Protein 6F7N (pdb70)

B-factor: mean 35.54, std 22.75, range [0.21, 75.02]

Secondary structure (DSSP, 8-state):
-----------

Organism: Homo sapiens (NCBI:txid9606)

InterPro domains:
  IPR000719 Protein kinase domain [PS50011] (613-875)
  IPR001090 Ephrin, ligand binding domain [PF01404] (30-201)
  IPR001090 Ephrin, ligand binding domain [PS51550] (28-206)
  IPR001090 Ephrin, ligand binding domain [SM00615] (28-201)
  IPR001245 Serine-threonine/tyrosine-protein kinase, catalytic domain [PF07714] (614-871)
  IPR001245 Serine-threonine/tyrosine-protein kinase, catalytic domain [PR00109] (692-705)
  IPR001245 Serine-threonine/tyrosine-protein kinase, catalytic domain [PR00109] (729-747)
  IPR001245 Serine-threonine/tyrosine-protein kinase, catalytic domain [PR00109] (779-789)
  IPR001245 Serine-threonine/tyrosine-protein kinase, catalytic domain [PR00109] (798-820)
  IPR001245 Serine-threonine/tyrosine-protein kinase, catalytic domain [PR00109] (842-864)
  IPR001426 Tyrosine-protein kinase, receptor class V, conserved site [PS00790] (182-202)
  IPR001426 Tyrosine-protein kinase, receptor class V, conserved site [PS00791] (247-267)
  IPR001660 Sterile alpha motif domain [PF00536] (904-966)
  IPR001660 Sterile alpha motif domain [PS50105] (904-968)
  IPR001660 Sterile alpha motif domain [SM00454] (901-968)
  IPR003961 Fibronectin type III [PF00041] (331-420)
  IPR003961 Fibronectin type III [PF00041] (439-524)
  IPR003961 Fibronectin type III [PS50853] (328-432)
  IPR003961 Fibronectin type III [PS50853] (438-529)
  IPR003961 Fibronectin type III [SM00060] (329-419)

Structure (mmCIF, N/CA/C/O backbone):
data_6F7N
#
_entry.id   6F7N
#
loop_
_atom_site.group_PDB
_atom_site.id
_atom_site.type_symbol
_atom_site.label_atom_id
_atom_site.label_alt_id
_atom_site.label_comp_id
_atom_site.label_asym_id
_atom_site.label_entity_id
_atom_site.label_seq_id
_atom_site.pdbx_PDB_ins_code
_atom_site.Cartn_x
_atom_site.Cartn_y
_atom_site.Cartn_z
_atom_site.occupancy
_atom_site.B_iso_or_equiv
_atom_site.auth_seq_id
_atom_site.auth_comp_id
_atom_site.auth_asym_id
_atom_site.auth_atom_id
_atom_site.pdbx_PDB_model_num
ATOM 7 N N . LEU A 1 2 ? 0.111 2.055 -2.400 1.00 35.20 2 LEU A N 1
ATOM 8 C CA . LEU A 1 2 ? 0.410 3.287 -1.678 1.00 71.12 2 LEU A CA 1
ATOM 9 C C . LEU A 1 2 ? -0.349 3.342 -0.357 1.00 40.52 2 LEU A C 1
ATOM 10 O O . LEU A 1 2 ? -1.342 2.644 -0.152 1.00 24.33 2 LEU A O 1
ATOM 26 N N . PRO A 1 3 ? 0.127 4.195 0.562 1.00 10.13 3 PRO A N 1
ATOM 27 C CA . PRO A 1 3 ? -0.493 4.365 1.880 1.00 65.30 3 PRO A CA 1
ATOM 28 C C . PRO A 1 3 ? -1.850 5.056 1.798 1.00 13.10 3 PRO A C 1
ATOM 29 O O . PRO A 1 3 ? -1.929 6.278 1.689 1.00 40.42 3 PRO A O 1
ATOM 40 N N . GLY A 1 4 ? -2.917 4.265 1.851 1.00 2.04 4 GLY A N 1
ATOM 41 C CA . GLY A 1 4 ? -4.255 4.819 1.783 1.00 53.34 4 GLY A CA 1
ATOM 42 C C . GLY A 1 4 ? -5.302 3.770 1.460 1.00 14.35 4 GLY A C 1
ATOM 43 O O . GLY A 1 4 ? -6.136 3.966 0.576 1.00 20.12 4 GLY A O 1
ATOM 47 N N . HIS A 1 5 ? -5.257 2.652 2.178 1.00 14.21 5 HIS A N 1
ATOM 48 C CA . HIS A 1 5 ? -6.208 1.567 1.963 1.00 63.44 5 HIS A CA 1
ATOM 49 C C . HIS A 1 5 ? -7.384 1.676 2.928 1.00 34.54 5 HIS A C 1
ATOM 50 O O . HIS A 1 5 ? -8.385 0.987 2.735 1.00 1.33 5 HIS A O 1
ATOM 84 N N . LYS A 1 7 ? -9.153 4.232 3.344 1.00 2.41 7 LYS A N 1
ATOM 85 C CA . LYS A 1 7 ? -10.078 4.920 2.452 1.00 43.33 7 LYS A CA 1
ATOM 86 C C . LYS A 1 7 ? -10.509 4.009 1.308 1.00 34.44 7 LYS A C 1
ATOM 87 O O . LYS A 1 7 ? -11.603 4.159 0.761 1.00 63.42 7 LYS A O 1
ATOM 106 N N . ARG A 1 8 ? -9.647 3.062 0.954 1.00 31.54 8 ARG A N 1
ATOM 107 C CA . ARG A 1 8 ? -9.941 2.126 -0.125 1.00 0.30 8 ARG A CA 1
ATOM 108 C C . ARG A 1 8 ? -11.011 1.125 0.300 1.00 22.11 8 ARG A C 1
ATOM 109 O O . ARG A 1 8 ? -11.848 0.716 -0.505 1.00 54.54 8 ARG A O 1
ATOM 130 N N . ILE A 1 9 ? -10.977 0.733 1.570 1.00 54.20 9 ILE A N 1
ATOM 131 C CA . ILE A 1 9 ? -11.946 -0.218 2.102 1.00 64.33 9 ILE A CA 1
ATOM 132 C C . ILE A 1 9 ? -13.177 0.497 2.645 1.00 22.02 9 ILE A C 1
ATOM 133 O O . ILE A 1 9 ? -14.283 -0.028 2.518 1.00 43.20 9 ILE A O 1
ATOM 169 N N . TYR A 1 11 ? -14.366 3.069 1.549 1.00 35.02 11 TYR A N 1
ATOM 170 C CA . TYR A 1 11 ? -15.005 3.359 0.271 1.00 12.13 11 TYR A CA 1
ATOM 171 C C . TYR A 1 11 ? -15.949 2.230 -0.134 1.00 44.35 11 TYR A C 1
ATOM 172 O O . TYR A 1 11 ? -16.998 2.468 -0.734 1.00 73.25 11 TYR A O 1
ATOM 190 N N . SER A 1 12 ? -15.568 1.001 0.197 1.00 73.04 12 SER A N 1
ATOM 191 C CA . SER A 1 12 ? -16.377 -0.165 -0.135 1.00 11.43 12 SER A CA 1
ATOM 192 C C . SER A 1 12 ? -17.768 -0.056 0.483 1.00 3.11 12 SER A C 1
ATOM 193 O O . SER A 1 12 ? -18.775 -0.327 -0.174 1.00 41.44 12 SER A O 1
ATOM 201 N N . LEU A 1 13 ? -17.816 0.344 1.748 1.00 12.24 13 LEU A N 1
ATOM 202 C CA . LEU A 1 13 ? -19.084 0.491 2.455 1.00 11.15 13 LEU A CA 1
ATOM 203 C C . LEU A 1 13 ? -19.675 1.879 2.233 1.00 50.21 13 LEU A C 1
ATOM 204 O O . LEU A 1 13 ? -20.664 2.037 1.516 1.00 43.23 13 LEU A O 1
ATOM 220 N N . LEU A 1 14 ? -19.062 2.883 2.850 1.00 32.42 14 LEU A N 1
ATOM 221 C CA . LEU A 1 14 ? -19.526 4.260 2.718 1.00 64.22 14 LEU A CA 1
ATOM 222 C C . LEU A 1 14 ? -20.988 4.384 3.132 1.00 75.02 14 LEU A C 1
ATOM 223 O O . LEU A 1 14 ? -21.857 4.445 2.263 1.00 54.32 14 LEU A O 1
ATOM 248 N N . LEU A 1 2 ? -2.240 11.588 4.117 1.00 72.23 2 LEU A N 2
ATOM 249 C CA . LEU A 1 2 ? -1.876 10.877 2.896 1.00 54.40 2 LEU A CA 2
ATOM 250 C C . LEU A 1 2 ? -2.876 9.766 2.594 1.00 1.35 2 LEU A C 2
ATOM 251 O O . LEU A 1 2 ? -3.618 9.312 3.466 1.00 64.41 2 LEU A O 2
ATOM 267 N N . PRO A 1 3 ? -2.895 9.314 1.331 1.00 35.21 3 PRO A N 2
ATOM 268 C CA . PRO A 1 3 ? -3.798 8.247 0.888 1.00 61.52 3 PRO A CA 2
ATOM 269 C C . PRO A 1 3 ? -3.422 6.890 1.472 1.00 61.32 3 PRO A C 2
ATOM 270 O O . PRO A 1 3 ? -2.393 6.749 2.131 1.00 32.42 3 PRO A O 2
ATOM 281 N N . GLY A 1 4 ? -4.265 5.891 1.225 1.00 13.41 4 GLY A N 2
ATOM 282 C CA . GLY A 1 4 ? -4.005 4.557 1.734 1.00 23.21 4 GLY A CA 2
ATOM 283 C C . GLY A 1 4 ? -5.093 3.570 1.359 1.00 44.52 4 GLY A C 2
ATOM 284 O O . GLY A 1 4 ? -5.778 3.744 0.351 1.00 42.52 4 GLY A O 2
ATOM 288 N N . HIS A 1 5 ? -5.251 2.531 2.172 1.00 23.23 5 HIS A N 2
ATOM 289 C CA . HIS A 1 5 ? -6.263 1.510 1.920 1.00 23.20 5 HIS A CA 2
ATOM 290 C C . HIS A 1 5 ? -7.425 1.643 2.901 1.00 65.42 5 HIS A C 2
ATOM 291 O O . HIS A 1 5 ? -8.459 1.010 2.697 1.00 74.12 5 HIS A O 2
ATOM 325 N N . LYS A 1 7 ? -9.081 4.230 3.393 1.00 24.42 7 LYS A N 2
ATOM 326 C CA . LYS A 1 7 ? -9.990 4.968 2.524 1.00 20.01 7 LYS A CA 2
ATOM 327 C C . LYS A 1 7 ? -10.474 4.092 1.373 1.00 21.11 7 LYS A C 2
ATOM 328 O O . LYS A 1 7 ? -11.580 4.276 0.864 1.00 15.12 7 LYS A O 2
ATOM 347 N N . ARG A 1 8 ? -9.641 3.141 0.969 1.00 25.41 8 ARG A N 2
ATOM 348 C CA . ARG A 1 8 ? -9.985 2.236 -0.123 1.00 42.42 8 ARG A CA 2
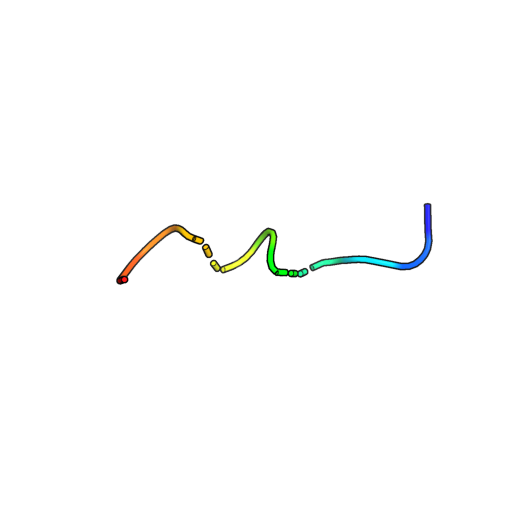ATOM 349 C C . ARG A 1 8 ? -11.090 1.272 0.299 1.00 24.13 8 ARG A C 2
ATOM 350 O O . ARG A 1 8 ? -11.956 0.918 -0.501 1.00 33.23 8 ARG A O 2
ATOM 371 N N . ILE A 1 9 ? -11.052 0.851 1.559 1.00 11.33 9 ILE A N 2
ATOM 372 C CA . ILE A 1 9 ? -12.050 -0.070 2.086 1.00 24.34 9 ILE A CA 2
ATOM 373 C C . ILE A 1 9 ? -13.252 0.681 2.647 1.00 4.43 9 ILE A C 2
ATOM 374 O O . ILE A 1 9 ? -14.379 0.211 2.497 1.00 41.54 9 ILE A O 2
ATOM 410 N N . TYR A 1 11 ? -14.363 3.300 1.623 1.00 71.44 11 TYR A N 2
ATOM 411 C CA . TYR A 1 11 ? -15.006 3.626 0.354 1.00 31.11 11 TYR A CA 2
ATOM 412 C C . TYR A 1 11 ? -15.973 2.523 -0.066 1.00 64.41 11 TYR A C 2
ATOM 413 O O . TYR A 1 11 ? -17.013 2.789 -0.667 1.00 61.33 11 TYR A O 2
ATOM 431 N N . SER A 1 12 ? -15.621 1.282 0.257 1.00 44.12 12 SER A N 2
ATOM 432 C CA . SER A 1 12 ? -16.454 0.137 -0.089 1.00 11.24 12 SER A CA 2
ATOM 433 C C . SER A 1 12 ? -17.792 0.199 0.640 1.00 34.11 12 SER A C 2
ATOM 434 O O . SER A 1 12 ? -18.849 0.306 0.015 1.00 1.41 12 SER A O 2
ATOM 442 N N . LEU A 1 13 ? -17.740 0.132 1.966 1.00 32.52 13 LEU A N 2
ATOM 443 C CA . LEU A 1 13 ? -18.949 0.180 2.782 1.00 72.21 13 LEU A CA 2
ATOM 444 C C . LEU A 1 13 ? -19.774 1.422 2.460 1.00 70.20 13 LEU A C 2
ATOM 445 O O . LEU A 1 13 ? -20.964 1.328 2.156 1.00 21.15 13 LEU A O 2
ATOM 461 N N . LEU A 1 14 ? -19.133 2.584 2.527 1.00 73.22 14 LEU A N 2
ATOM 462 C CA . LEU A 1 14 ? -19.808 3.846 2.240 1.00 33.33 14 LEU A CA 2
ATOM 463 C C . LEU A 1 14 ? -20.116 3.973 0.752 1.00 70.43 14 LEU A C 2
ATOM 464 O O . LEU A 1 14 ? -19.237 4.365 -0.014 1.00 71.11 14 LEU A O 2
ATOM 489 N N . LEU A 1 2 ? -0.416 4.493 -3.677 1.00 50.14 2 LEU A N 3
ATOM 490 C CA . LEU A 1 2 ? 0.074 5.071 -2.432 1.00 13.32 2 LEU A CA 3
ATOM 491 C C . LEU A 1 2 ? -0.441 4.289 -1.228 1.00 34.43 2 LEU A C 3
ATOM 492 O O . LEU A 1 2 ? -1.423 3.550 -1.311 1.00 14.55 2 LEU A O 3
ATOM 508 N N . PRO A 1 3 ? 0.233 4.453 -0.081 1.00 42.40 3 PRO A N 3
ATOM 509 C CA . PRO A 1 3 ? -0.139 3.772 1.162 1.00 73.02 3 PRO A CA 3
ATOM 510 C C . PRO A 1 3 ? -1.448 4.299 1.742 1.00 50.14 3 PRO A C 3
ATOM 511 O O . PRO A 1 3 ? -1.510 5.426 2.236 1.00 25.33 3 PRO A O 3
ATOM 522 N N . GLY A 1 4 ? -2.491 3.479 1.680 1.00 33.51 4 GLY A N 3
ATOM 523 C CA . GLY A 1 4 ? -3.784 3.880 2.203 1.00 44.23 4 GLY A CA 3
ATOM 524 C C . GLY A 1 4 ? -4.885 2.901 1.845 1.00 2.41 4 GLY A C 3
ATOM 525 O O . GLY A 1 4 ? -5.359 2.878 0.710 1.00 71.44 4 GLY A O 3
ATOM 529 N N . HIS A 1 5 ? -5.291 2.089 2.816 1.00 51.10 5 HIS A N 3
ATOM 530 C CA . HIS A 1 5 ? -6.342 1.102 2.597 1.00 24.34 5 HIS A CA 3
ATOM 531 C C . HIS A 1 5 ? -7.552 1.393 3.479 1.00 72.02 5 HIS A C 3
ATOM 532 O O . HIS A 1 5 ? -8.607 0.797 3.267 1.00 20.44 5 HIS A O 3
ATOM 566 N N . LYS A 1 7 ? -9.083 4.097 3.607 1.00 12.45 7 LYS A N 3
ATOM 567 C CA . LYS A 1 7 ? -9.892 4.792 2.612 1.00 44.21 7 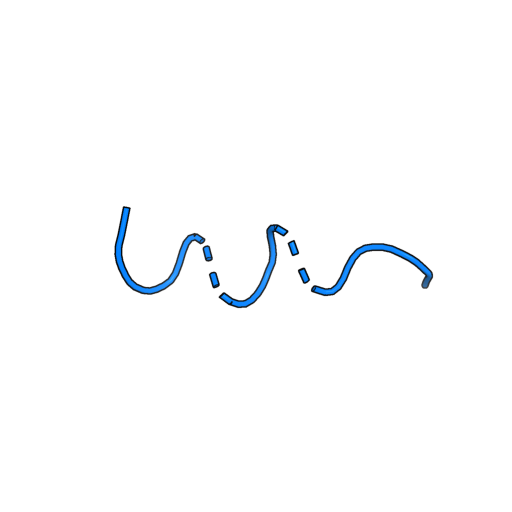LYS A CA 3
ATOM 568 C C . LYS A 1 7 ? -10.354 3.831 1.521 1.00 65.04 7 LYS A C 3
ATOM 569 O O . LYS A 1 7 ? -11.413 4.019 0.923 1.00 14.42 7 LYS A O 3
ATOM 588 N N . ARG A 1 8 ? -9.554 2.801 1.268 1.00 62.13 8 ARG A N 3
ATOM 589 C CA . ARG A 1 8 ? -9.881 1.811 0.248 1.00 14.43 8 ARG A CA 3
ATOM 590 C C . ARG A 1 8 ? -11.065 0.953 0.684 1.00 44.33 8 ARG A C 3
ATOM 591 O O . ARG A 1 8 ? -11.898 0.566 -0.134 1.00 55.54 8 ARG A O 3
ATOM 612 N N . ILE A 1 9 ? -11.130 0.659 1.979 1.00 55.05 9 ILE A N 3
ATOM 613 C CA . ILE A 1 9 ? -12.211 -0.153 2.524 1.00 64.14 9 ILE A CA 3
ATOM 614 C C . ILE A 1 9 ? -13.400 0.714 2.926 1.00 5.30 9 ILE A C 3
ATOM 615 O O . ILE A 1 9 ? -14.540 0.292 2.746 1.00 32.40 9 ILE A O 3
ATOM 651 N N . TYR A 1 11 ? -14.290 3.270 1.581 1.00 64.32 11 TYR A N 3
ATOM 652 C CA . TYR A 1 11 ? -14.834 3.500 0.248 1.00 65.11 11 TYR A CA 3
ATOM 653 C C . TYR A 1 11 ? -15.833 2.412 -0.129 1.00 33.14 11 TYR A C 3
ATOM 654 O O . TYR A 1 11 ? -16.816 2.671 -0.823 1.00 75.14 11 TYR A O 3
ATOM 672 N N . SER A 1 12 ? -15.576 1.194 0.336 1.00 1.31 12 SER A N 3
ATOM 673 C CA . SER A 1 12 ? -16.452 0.065 0.047 1.00 65.34 12 SER A CA 3
ATOM 674 C C . SER A 1 12 ? -17.830 0.273 0.665 1.00 40.25 12 SER A C 3
ATOM 675 O O . SER A 1 12 ? -18.836 0.345 -0.041 1.00 11.25 12 SER A O 3
ATOM 683 N N . LEU A 1 13 ? -17.868 0.371 1.991 1.00 63.52 13 LEU A N 3
ATOM 684 C CA . LEU A 1 13 ? -19.122 0.570 2.707 1.00 13.41 13 LEU A CA 3
ATOM 685 C C . LEU A 1 13 ? -19.854 1.805 2.189 1.00 3.40 13 LEU A C 3
ATOM 686 O O . LEU A 1 13 ? -21.084 1.834 2.139 1.00 62.23 13 LEU A O 3
ATOM 702 N N . LEU A 1 14 ? -19.090 2.820 1.804 1.00 13.32 14 LEU A N 3
ATOM 703 C CA . LEU A 1 14 ? -19.665 4.058 1.288 1.00 30.11 14 LEU A CA 3
ATOM 704 C C . LEU A 1 14 ? -20.160 3.873 -0.143 1.00 31.03 14 LEU A C 3
ATOM 705 O O . LEU A 1 14 ? -19.401 3.397 -0.986 1.00 22.31 14 LEU A O 3
ATOM 730 N N . LEU A 1 2 ? -3.191 12.546 1.756 1.00 23.22 2 LEU A N 4
ATOM 731 C CA . LEU A 1 2 ? -3.146 11.493 2.764 1.00 24.14 2 LEU A CA 4
ATOM 732 C C . LEU A 1 2 ? -3.889 10.250 2.286 1.00 13.02 2 LEU A C 4
ATOM 733 O O . LEU A 1 2 ? -4.961 9.907 2.785 1.00 32.02 2 LEU A O 4
ATOM 749 N N . PRO A 1 3 ? -3.307 9.556 1.298 1.00 65.24 3 PRO A N 4
ATOM 750 C CA . PRO A 1 3 ? -3.894 8.338 0.732 1.00 1.41 3 PRO A CA 4
ATOM 751 C C . PRO A 1 3 ? -3.855 7.168 1.710 1.00 12.22 3 PRO A C 4
ATOM 752 O O . PRO A 1 3 ? -3.493 7.330 2.874 1.00 72.12 3 PRO A O 4
ATOM 763 N N . GLY A 1 4 ? -4.230 5.987 1.227 1.00 11.13 4 GLY A N 4
ATOM 764 C CA . GLY A 1 4 ? -4.231 4.807 2.072 1.00 23.55 4 GLY A CA 4
ATOM 765 C C . GLY A 1 4 ? -5.3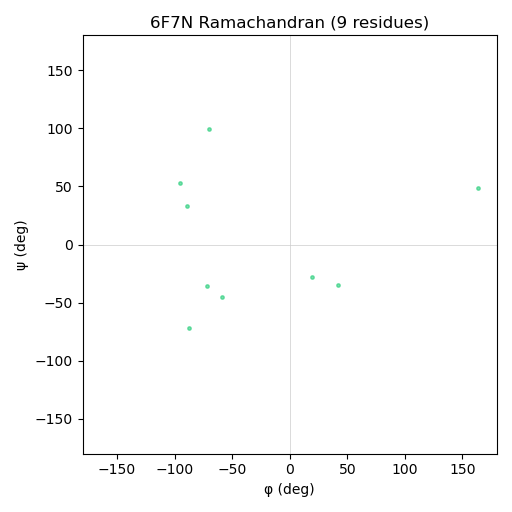28 3.829 1.702 1.00 11.12 4 GLY A C 4
ATOM 766 O O . GLY A 1 4 ? -6.256 4.173 0.969 1.00 61.00 4 GLY A O 4
ATOM 770 N N . HIS A 1 5 ? -5.224 2.605 2.209 1.00 63.01 5 HIS A N 4
ATOM 771 C CA . HIS A 1 5 ? -6.216 1.573 1.927 1.00 21.23 5 HIS A CA 4
ATOM 772 C C . HIS A 1 5 ? -7.406 1.690 2.874 1.00 44.51 5 HIS A C 4
ATOM 773 O O . HIS A 1 5 ? -8.418 1.029 2.651 1.00 14.21 5 HIS A O 4
ATOM 807 N N . LYS A 1 7 ? -9.131 4.189 3.235 1.00 24.05 7 LYS A N 4
ATOM 808 C CA . LYS A 1 7 ? -10.033 4.878 2.321 1.00 41.11 7 LYS A CA 4
ATOM 809 C C . LYS A 1 7 ? -10.502 3.942 1.212 1.00 54.02 7 LYS A C 4
ATOM 810 O O . LYS A 1 7 ? -11.618 4.072 0.708 1.00 12.33 7 LYS A O 4
ATOM 829 N N . ARG A 1 8 ? -9.644 2.999 0.837 1.00 73.23 8 ARG A N 4
ATOM 830 C CA . ARG A 1 8 ? -9.971 2.042 -0.214 1.00 13.00 8 ARG A CA 4
ATOM 831 C C . ARG A 1 8 ? -11.067 1.085 0.247 1.00 13.31 8 ARG A C 4
ATOM 832 O O . ARG A 1 8 ? -11.927 0.686 -0.540 1.00 43.42 8 ARG A O 4
ATOM 853 N N . ILE A 1 9 ? -11.030 0.722 1.524 1.00 33.24 9 ILE A N 4
ATOM 854 C CA . ILE A 1 9 ? -12.020 -0.188 2.088 1.00 13.31 9 ILE A CA 4
ATOM 855 C C . ILE A 1 9 ? -13.233 0.574 2.608 1.00 52.51 9 ILE A C 4
ATOM 856 O O . ILE A 1 9 ? -14.352 0.076 2.494 1.00 62.24 9 ILE A O 4
ATOM 892 N N . TYR A 1 11 ? -14.373 3.148 1.440 1.00 70.44 11 TYR A N 4
ATOM 893 C CA . TYR A 1 11 ? -15.014 3.407 0.156 1.00 42.23 11 TYR A CA 4
ATOM 894 C C . TYR A 1 11 ? -15.953 2.268 -0.225 1.00 30.54 11 TYR A C 4
ATOM 895 O O . TYR A 1 11 ? -16.988 2.484 -0.857 1.00 44.25 11 TYR A O 4
ATOM 913 N N . SER A 1 12 ? -15.586 1.051 0.164 1.00 42.25 12 SER A N 4
ATOM 914 C CA . SER A 1 12 ? -16.393 -0.126 -0.138 1.00 43.53 12 SER A CA 4
ATOM 915 C C . SER A 1 12 ? -17.747 -0.050 0.563 1.00 24.25 12 SER A C 4
ATOM 916 O O . SER A 1 12 ? -18.786 -0.325 -0.039 1.00 42.34 12 SER A O 4
ATOM 924 N N . LEU A 1 13 ? -17.724 0.322 1.838 1.00 70.31 13 LEU A N 4
ATOM 925 C CA . LEU A 1 13 ? -18.949 0.433 2.622 1.00 2.42 13 LEU A CA 4
ATOM 926 C C . LEU A 1 13 ? -19.623 1.781 2.392 1.00 61.22 13 LEU A C 4
ATOM 927 O O . LEU A 1 13 ? -20.647 1.868 1.713 1.00 34.31 13 LEU A O 4
ATOM 943 N N . LEU A 1 14 ? -19.042 2.832 2.959 1.00 22.11 14 LEU A N 4
ATOM 944 C CA . LEU A 1 14 ? -19.585 4.180 2.813 1.00 34.24 14 LEU A CA 4
ATOM 945 C C . LEU A 1 14 ? -21.056 4.220 3.214 1.00 33.52 14 LEU A C 4
ATOM 946 O O . LEU A 1 14 ? -21.920 4.086 2.349 1.00 42.32 14 LEU A O 4
ATOM 971 N N . LEU A 1 2 ? -2.425 2.420 -3.356 1.00 55.43 2 LEU A N 5
ATOM 972 C CA . LEU A 1 2 ? -2.123 3.627 -2.594 1.00 1.54 2 LEU A CA 5
ATOM 973 C C . LEU A 1 2 ? -1.780 3.285 -1.147 1.00 61.15 2 LEU A C 5
ATOM 974 O O . LEU A 1 2 ? -2.126 2.219 -0.636 1.00 53.30 2 LEU A O 5
ATOM 990 N N . PRO A 1 3 ? -1.081 4.210 -0.471 1.00 14.22 3 PRO A N 5
ATOM 991 C CA . PRO A 1 3 ? -0.678 4.031 0.926 1.00 0.15 3 PRO A CA 5
ATOM 992 C C . PRO A 1 3 ? -1.864 4.081 1.884 1.00 3.41 3 PRO A C 5
ATOM 993 O O . PRO A 1 3 ? -1.786 3.594 3.011 1.00 53.44 3 PRO A O 5
ATOM 1004 N N . GLY A 1 4 ? -2.963 4.674 1.427 1.00 51.14 4 GLY A N 5
ATOM 1005 C CA . GLY A 1 4 ? -4.150 4.777 2.256 1.00 41.45 4 GLY A CA 5
ATOM 1006 C C . GLY A 1 4 ? -5.230 3.796 1.846 1.00 74.03 4 GLY A C 5
ATOM 1007 O O . GLY A 1 4 ? -6.044 4.088 0.969 1.00 4.00 4 GLY A O 5
ATOM 1011 N N . HIS A 1 5 ? -5.239 2.629 2.482 1.00 24.10 5 HIS A N 5
ATOM 1012 C CA . HIS A 1 5 ? -6.227 1.600 2.177 1.00 42.34 5 HIS A CA 5
ATOM 1013 C C . HIS A 1 5 ? -7.420 1.698 3.122 1.00 14.22 5 HIS A C 5
ATOM 1014 O O . HIS A 1 5 ? -8.439 1.054 2.874 1.00 44.34 5 HIS A O 5
ATOM 1048 N N . LYS A 1 7 ? -9.129 4.251 3.612 1.00 34.13 7 LYS A N 5
ATOM 1049 C CA . LYS A 1 7 ? -10.021 4.995 2.730 1.00 63.32 7 LYS A CA 5
ATOM 1050 C C . LYS A 1 7 ? -10.456 4.136 1.546 1.00 24.13 7 LYS A C 5
ATOM 1051 O O . LYS A 1 7 ? -11.546 4.315 1.005 1.00 13.43 7 LYS A O 5
ATOM 1070 N N . ARG A 1 8 ? -9.596 3.202 1.150 1.00 31.01 8 ARG A N 5
ATOM 1071 C CA . ARG A 1 8 ? -9.892 2.315 0.032 1.00 53.44 8 ARG A CA 5
ATOM 1072 C C . ARG A 1 8 ? -10.997 1.328 0.398 1.00 44.43 8 ARG A C 5
ATOM 1073 O O . ARG A 1 8 ? -11.831 0.980 -0.437 1.00 33.44 8 ARG A O 5
ATOM 1094 N N . ILE A 1 9 ? -10.993 0.883 1.650 1.00 62.01 9 ILE A N 5
ATOM 1095 C CA . ILE A 1 9 ? -11.994 -0.063 2.126 1.00 54.22 9 ILE A CA 5
ATOM 1096 C C . ILE A 1 9 ? -13.224 0.662 2.663 1.00 71.24 9 ILE A C 5
ATOM 1097 O O . ILE A 1 9 ? -14.339 0.180 2.467 1.00 40.32 9 ILE A O 5
ATOM 1133 N N . TYR A 1 11 ? -14.338 3.285 1.653 1.00 74.04 11 TYR A N 5
ATOM 1134 C CA . TYR A 1 11 ? -14.946 3.628 0.373 1.00 64.42 11 TYR A CA 5
ATOM 1135 C C . TYR A 1 11 ? -15.881 2.519 -0.100 1.00 54.43 11 TYR A C 5
ATOM 1136 O O . TYR A 1 11 ? -16.905 2.783 -0.730 1.00 72.04 11 TYR A O 5
ATOM 1154 N N . SER A 1 12 ? -15.522 1.278 0.210 1.00 12.14 12 SER A N 5
ATOM 1155 C CA . SER A 1 12 ? -16.328 0.128 -0.185 1.00 53.24 12 SER A CA 5
ATOM 1156 C C . SER A 1 12 ? -17.681 0.144 0.520 1.00 10.15 12 SER A C 5
ATOM 1157 O O . SER A 1 12 ? -18.731 0.124 -0.123 1.00 1.12 12 SER A O 5
ATOM 1165 N N . LEU A 1 13 ? -17.647 0.181 1.849 1.00 34.40 13 LEU A N 5
ATOM 1166 C CA . LEU A 1 13 ? -18.871 0.200 2.643 1.00 51.31 13 LEU A CA 5
ATOM 1167 C C . LEU A 1 13 ? -19.717 1.426 2.313 1.00 3.22 13 LEU A C 5
ATOM 1168 O O . LEU A 1 13 ? -20.921 1.317 2.080 1.00 74.25 13 LEU A O 5
ATOM 1184 N N . LEU A 1 14 ? -19.079 2.589 2.291 1.00 44.44 14 LEU A N 5
ATOM 1185 C CA . LEU A 1 14 ? -19.771 3.837 1.986 1.00 74.13 14 LEU A CA 5
ATOM 1186 C C . LEU A 1 14 ? -20.328 3.817 0.566 1.00 42.03 14 LEU A C 5
ATOM 1187 O O . LEU A 1 14 ? -19.733 3.185 -0.306 1.00 21.42 14 LEU A O 5
ATOM 1212 N N . LEU A 1 2 ? -4.223 12.181 1.581 1.00 40.01 2 LEU A N 6
ATOM 1213 C CA . LEU A 1 2 ? -3.420 11.036 1.997 1.00 70.31 2 LEU A CA 6
ATOM 1214 C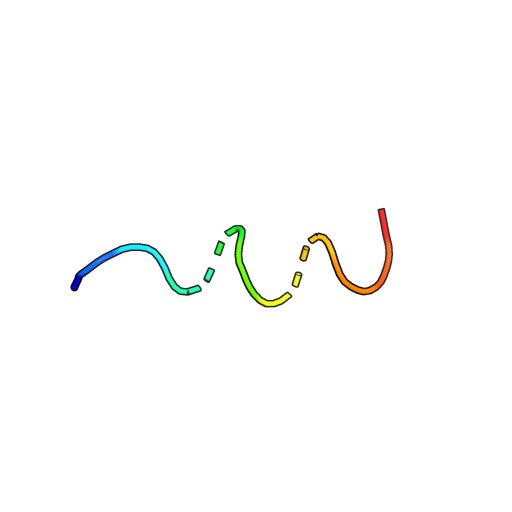 C . LEU A 1 2 ? -4.181 9.731 1.787 1.00 2.02 2 LEU A C 6
ATOM 1215 O O . LEU A 1 2 ? -4.589 9.063 2.736 1.00 22.10 2 LEU A O 6
ATOM 1231 N N . PRO A 1 3 ? -4.376 9.358 0.513 1.00 63.11 3 PRO A N 6
ATOM 1232 C CA . PRO A 1 3 ? -5.087 8.129 0.149 1.00 33.33 3 PRO A CA 6
ATOM 1233 C C . PRO A 1 3 ? -4.292 6.875 0.498 1.00 54.23 3 PRO A C 6
ATOM 1234 O O . PRO A 1 3 ? -3.071 6.843 0.357 1.00 23.25 3 PRO A O 6
ATOM 1245 N N . GLY A 1 4 ? -4.995 5.842 0.954 1.00 71.23 4 GLY A N 6
ATOM 1246 C CA . GLY A 1 4 ? -4.339 4.599 1.315 1.00 64.50 4 GLY A CA 6
ATOM 1247 C C . GLY A 1 4 ? -5.234 3.392 1.119 1.00 11.42 4 GLY A C 6
ATOM 1248 O O . GLY A 1 4 ? -5.762 3.171 0.029 1.00 61.14 4 GLY A O 6
ATOM 1252 N N . HIS A 1 5 ? -5.405 2.606 2.179 1.00 70.05 5 HIS A N 6
ATOM 1253 C CA . HIS A 1 5 ? -6.243 1.414 2.117 1.00 52.02 5 HIS A CA 6
ATOM 1254 C C . HIS A 1 5 ? -7.434 1.538 3.062 1.00 21.34 5 HIS A C 6
ATOM 1255 O O . HIS A 1 5 ? -8.464 0.912 2.817 1.00 31.15 5 HIS A O 6
ATOM 1289 N N . LYS A 1 7 ? -9.075 4.146 3.554 1.00 55.52 7 LYS A N 6
ATOM 1290 C CA . LYS A 1 7 ? -9.943 4.920 2.674 1.00 60.25 7 LYS A CA 6
ATOM 1291 C C . LYS A 1 7 ? -10.409 4.078 1.490 1.00 0.13 7 LYS A C 6
ATOM 1292 O O . LYS A 1 7 ? -11.490 4.300 0.945 1.00 51.22 7 LYS A O 6
ATOM 1311 N N . ARG A 1 8 ? -9.588 3.109 1.100 1.00 31.40 8 ARG A N 6
ATOM 1312 C CA . ARG A 1 8 ? -9.917 2.233 -0.018 1.00 24.30 8 ARG A CA 6
ATOM 1313 C C . ARG A 1 8 ? -11.056 1.286 0.349 1.00 70.32 8 ARG A C 6
ATOM 1314 O O . ARG A 1 8 ? -11.904 0.969 -0.485 1.00 31.24 8 ARG A O 6
ATOM 1335 N N . ILE A 1 9 ? -11.068 0.841 1.600 1.00 11.42 9 ILE A N 6
A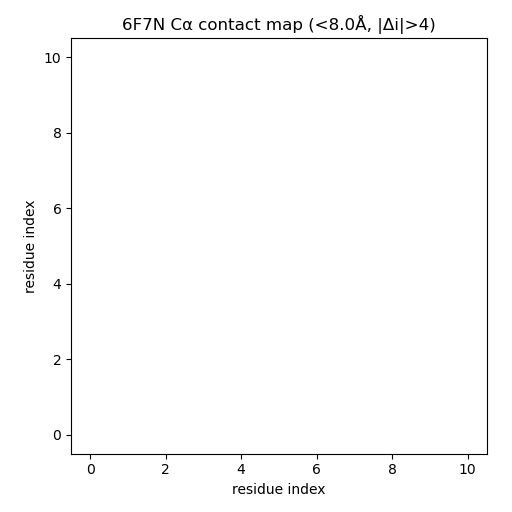TOM 1336 C CA . ILE A 1 9 ? -12.103 -0.068 2.077 1.00 70.52 9 ILE A CA 6
ATOM 1337 C C . ILE A 1 9 ? -13.304 0.702 2.617 1.00 60.41 9 ILE A C 6
ATOM 1338 O O . ILE A 1 9 ? -14.436 0.262 2.424 1.00 33.43 9 ILE A O 6
ATOM 1374 N N . TYR A 1 11 ? -14.323 3.362 1.611 1.00 53.50 11 TYR A N 6
ATOM 1375 C CA . TYR A 1 11 ? -14.920 3.727 0.331 1.00 3.54 11 TYR A CA 6
ATOM 1376 C C . TYR A 1 11 ? -15.901 2.656 -0.138 1.00 40.20 11 TYR A C 6
ATOM 1377 O O . TYR A 1 11 ? -16.916 2.960 -0.762 1.00 55.15 11 TYR A O 6
ATOM 1395 N N . SER A 1 12 ? -15.589 1.401 0.171 1.00 53.23 12 SER A N 6
ATOM 1396 C CA . SER A 1 12 ? -16.441 0.284 -0.222 1.00 5.52 12 SER A CA 6
ATOM 1397 C C . SER A 1 12 ? -17.696 0.229 0.643 1.00 13.44 12 SER A C 6
ATOM 1398 O O . SER A 1 12 ? -18.813 0.143 0.133 1.00 25.13 12 SER A O 6
ATOM 1406 N N . LEU A 1 13 ? -17.504 0.279 1.957 1.00 44.40 13 LEU A N 6
ATOM 1407 C CA . LEU A 1 13 ? -18.619 0.234 2.897 1.00 74.21 13 LEU A CA 6
ATOM 1408 C C . LEU A 1 13 ? -19.603 1.370 2.627 1.00 34.43 13 LEU A C 6
ATOM 1409 O O . LEU A 1 13 ? -20.818 1.163 2.618 1.00 24.23 13 LEU A O 6
ATOM 1425 N N . LEU A 1 14 ? -19.071 2.566 2.405 1.00 53.42 14 LEU A N 6
ATOM 1426 C CA . LEU A 1 14 ? -19.901 3.733 2.133 1.00 14.31 14 LEU A CA 6
ATOM 1427 C C . LEU A 1 14 ? -20.673 3.561 0.829 1.00 2.33 14 LEU A C 6
ATOM 1428 O O . LEU A 1 14 ? -20.060 3.558 -0.238 1.00 0.42 14 LEU A O 6
ATOM 1453 N N . LEU A 1 2 ? 0.849 2.282 -2.020 1.00 20.14 2 LEU A N 7
ATOM 1454 C CA . LEU A 1 2 ? 0.851 3.537 -1.275 1.00 71.12 2 LEU A CA 7
ATOM 1455 C C . LEU A 1 2 ? -0.109 3.469 -0.092 1.00 43.53 2 LEU A C 7
ATOM 1456 O O . LEU A 1 2 ? -1.011 2.634 -0.039 1.00 12.01 2 LEU A O 7
ATOM 1472 N N . PRO A 1 3 ? 0.089 4.371 0.882 1.00 70.32 3 PRO A N 7
ATOM 1473 C CA . PRO A 1 3 ? -0.751 4.437 2.082 1.00 65.55 3 PRO A CA 7
ATOM 1474 C C . PRO A 1 3 ? -2.161 4.929 1.777 1.00 44.13 3 PRO A C 7
ATOM 1475 O O . PRO A 1 3 ? -2.471 6.105 1.958 1.00 42.03 3 PRO A O 7
ATOM 1486 N N . GLY A 1 4 ? -3.013 4.021 1.311 1.00 3.15 4 GLY A N 7
ATOM 1487 C CA . GLY A 1 4 ? -4.380 4.382 0.989 1.00 13.51 4 GLY A CA 7
ATOM 1488 C C . GLY A 1 4 ? -5.294 3.177 0.903 1.00 33.12 4 GLY A C 7
ATOM 1489 O O . GLY A 1 4 ? -5.823 2.863 -0.164 1.00 41.13 4 GLY A O 7
ATOM 1493 N N . HIS A 1 5 ? -5.481 2.495 2.030 1.00 73.13 5 HIS A N 7
ATOM 1494 C CA . HIS A 1 5 ? -6.337 1.316 2.076 1.00 2.21 5 HIS A CA 7
ATOM 1495 C C . HIS A 1 5 ? -7.521 1.541 3.011 1.00 75.55 5 HIS A C 7
ATOM 1496 O O . HIS A 1 5 ? -8.563 0.914 2.824 1.00 71.03 5 HIS A O 7
ATOM 1530 N N . LYS A 1 7 ? -9.114 4.208 3.277 1.00 14.43 7 LYS A N 7
ATOM 1531 C CA . LYS A 1 7 ? -9.972 4.918 2.336 1.00 71.13 7 LYS A CA 7
ATOM 1532 C C . LYS A 1 7 ? -10.451 3.988 1.227 1.00 10.25 7 LYS A C 7
ATOM 1533 O O . LYS A 1 7 ? -11.549 4.152 0.695 1.00 22.04 7 LYS A O 7
ATOM 1552 N N . ARG A 1 8 ? -9.622 3.008 0.884 1.00 62.23 8 ARG A N 7
ATOM 1553 C CA . ARG A 1 8 ? -9.960 2.050 -0.162 1.00 70.02 8 ARG A CA 7
ATOM 1554 C C . ARG A 1 8 ? -11.092 1.131 0.288 1.00 60.14 8 ARG A C 7
ATOM 1555 O O . ARG A 1 8 ? -11.947 0.747 -0.511 1.00 41.42 8 ARG A O 7
ATOM 1576 N N . ILE A 1 9 ? -11.092 0.785 1.570 1.00 11.44 9 ILE A N 7
ATOM 1577 C CA . ILE A 1 9 ? -12.119 -0.087 2.126 1.00 40.12 9 ILE A CA 7
ATOM 1578 C C . ILE A 1 9 ? -13.325 0.717 2.601 1.00 2.44 9 ILE A C 7
ATOM 1579 O O . ILE A 1 9 ? -14.453 0.254 2.451 1.00 21.15 9 ILE A O 7
ATOM 1615 N N . TYR A 1 11 ? -14.360 3.304 1.380 1.00 53.54 11 TYR A N 7
ATOM 1616 C CA . TYR A 1 11 ? -14.959 3.563 0.077 1.00 55.42 11 TYR A CA 7
ATOM 1617 C C . TYR A 1 11 ? -15.908 2.436 -0.322 1.00 4.41 11 TYR A C 7
ATOM 1618 O O . TYR A 1 11 ? -16.917 2.666 -0.988 1.00 62.11 11 TYR A O 7
ATOM 1636 N N . SER A 1 12 ? -15.574 1.218 0.093 1.00 14.04 12 SER A N 7
ATOM 1637 C CA . SER A 1 12 ? -16.394 0.054 -0.222 1.00 31.41 12 SER A CA 7
ATOM 1638 C C . SER A 1 12 ? -17.743 0.130 0.489 1.00 24.54 12 SER A C 7
ATOM 1639 O O . SER A 1 12 ? -18.796 0.130 -0.150 1.00 61.34 12 SER A O 7
ATOM 1647 N N . LEU A 1 13 ? -17.702 0.193 1.814 1.00 4.44 13 LEU A N 7
ATOM 1648 C CA . LEU A 1 13 ? -18.920 0.269 2.615 1.00 65.14 13 LEU A CA 7
ATOM 1649 C C . LEU A 1 13 ? -19.548 1.655 2.518 1.00 2.13 13 LEU A C 7
ATOM 1650 O O . LEU A 1 13 ? -20.561 1.843 1.842 1.00 44.32 13 LEU A O 7
ATOM 1666 N N . LEU A 1 14 ? -18.942 2.623 3.195 1.00 2.53 14 LEU A N 7
ATOM 1667 C CA . LEU A 1 14 ? -19.441 3.994 3.184 1.00 21.44 14 LEU A CA 7
ATOM 1668 C C . LEU A 1 14 ? -20.923 4.037 3.545 1.00 63.41 14 LEU A C 7
ATOM 1669 O O . LEU A 1 14 ? -21.762 4.014 2.645 1.00 1.53 14 LEU A O 7
ATOM 1694 N N . LEU A 1 2 ? 0.224 0.178 2.703 1.00 73.23 2 LEU A N 8
ATOM 1695 C CA . LEU A 1 2 ? -0.203 0.965 1.551 1.00 4.14 2 LEU A CA 8
ATOM 1696 C C . LEU A 1 2 ? -0.378 2.431 1.930 1.00 53.45 2 LEU A C 8
ATOM 1697 O O . LEU A 1 2 ? -0.519 2.784 3.100 1.00 15.31 2 LEU A O 8
ATOM 1713 N N . PRO A 1 3 ? -0.372 3.309 0.914 1.00 61.10 3 PRO A N 8
ATOM 1714 C CA . PRO A 1 3 ? -0.531 4.752 1.115 1.00 40.24 3 PRO A CA 8
ATOM 1715 C C . PRO A 1 3 ? -1.943 5.123 1.556 1.00 33.21 3 PRO A C 8
ATOM 1716 O O . PRO A 1 3 ? -2.162 6.182 2.143 1.00 13.44 3 PRO A O 8
ATOM 1727 N N . GLY A 1 4 ? -2.898 4.245 1.268 1.00 64.31 4 GLY A N 8
ATOM 1728 C CA . GLY A 1 4 ? -4.277 4.499 1.642 1.00 15.42 4 GLY A CA 8
ATOM 1729 C C . GLY A 1 4 ? -5.175 3.303 1.393 1.00 12.10 4 GLY A C 8
ATOM 1730 O O . GLY A 1 4 ? -5.647 3.094 0.275 1.00 41.53 4 GLY A O 8
ATOM 1734 N N . HIS A 1 5 ? -5.411 2.516 2.437 1.00 14.13 5 HIS A N 8
ATOM 1735 C CA . HIS A 1 5 ? -6.259 1.333 2.326 1.00 21.12 5 HIS A CA 8
ATOM 1736 C C . HIS A 1 5 ? -7.470 1.443 3.248 1.00 4.22 5 HIS A C 8
ATOM 1737 O O . HIS A 1 5 ? -8.492 0.817 2.974 1.00 30.03 5 HIS A O 8
ATOM 1771 N N . LYS A 1 7 ? -9.134 4.054 3.747 1.00 14.34 7 LYS A N 8
ATOM 1772 C CA . LYS A 1 7 ? -9.986 4.837 2.863 1.00 74.43 7 LYS A CA 8
ATOM 1773 C C . LYS A 1 7 ? -10.422 4.011 1.655 1.00 45.41 7 LYS A C 8
ATOM 1774 O O . LYS A 1 7 ? -11.487 4.243 1.084 1.00 32.14 7 LYS A O 8
ATOM 1793 N N . ARG A 1 8 ? -9.589 3.048 1.273 1.00 3.21 8 ARG A N 8
ATOM 1794 C CA . ARG A 1 8 ? -9.888 2.188 0.134 1.00 1.23 8 ARG A CA 8
ATOM 1795 C C . ARG A 1 8 ? -11.022 1.222 0.465 1.00 74.15 8 ARG A C 8
ATOM 1796 O O . ARG A 1 8 ? -11.851 0.906 -0.390 1.00 44.01 8 ARG A O 8
ATOM 1817 N N . ILE A 1 9 ? -11.052 0.756 1.709 1.00 40.45 9 ILE A N 8
ATOM 1818 C CA . ILE A 1 9 ? -12.084 -0.173 2.152 1.00 54.45 9 ILE A CA 8
ATOM 1819 C C . ILE A 1 9 ? -13.307 0.573 2.676 1.00 12.42 9 ILE A C 8
ATOM 1820 O O . ILE A 1 9 ? -14.429 0.115 2.462 1.00 44.25 9 ILE A O 8
ATOM 1856 N N . TYR A 1 11 ? -14.332 3.251 1.674 1.00 1.32 11 TYR A N 8
ATOM 1857 C CA . TYR A 1 11 ? -14.900 3.632 0.387 1.00 3.10 11 TYR A CA 8
ATOM 1858 C C . TYR A 1 11 ? -15.833 2.545 -0.139 1.00 60.34 11 TYR A C 8
ATOM 1859 O O . TYR A 1 11 ? -16.838 2.836 -0.789 1.00 62.30 11 TYR A O 8
ATOM 1877 N N . SER A 1 12 ? -15.493 1.293 0.148 1.00 33.35 12 SER A N 8
ATOM 1878 C CA . SER A 1 12 ? -16.298 0.161 -0.298 1.00 14.21 12 SER A CA 8
ATOM 1879 C C . SER A 1 12 ? -17.637 0.124 0.434 1.00 3.23 12 SER A C 8
ATOM 1880 O O . SER A 1 12 ? -18.676 -0.159 -0.162 1.00 14.54 12 SER A O 8
ATOM 1888 N N . LEU A 1 13 ? -17.602 0.410 1.732 1.00 43.02 13 LEU A N 8
ATOM 1889 C CA . LEU A 1 13 ? -18.811 0.410 2.547 1.00 25.34 13 LEU A CA 8
ATOM 1890 C C . LEU A 1 13 ? -19.673 1.631 2.242 1.00 34.13 13 LEU A C 8
ATOM 1891 O O . LEU A 1 13 ? -20.858 1.503 1.929 1.00 14.23 13 LEU A O 8
ATOM 1907 N N . LEU A 1 14 ? -19.072 2.812 2.334 1.00 23.15 14 LEU A N 8
ATOM 1908 C CA . LEU A 1 14 ? -19.786 4.056 2.065 1.00 23.23 14 LEU A CA 8
ATOM 1909 C C . LEU A 1 14 ? -20.055 4.218 0.573 1.00 63.31 14 LEU A C 8
ATOM 1910 O O . LEU A 1 14 ? -19.402 3.555 -0.233 1.00 20.30 14 LEU A O 8
ATOM 1935 N N . LEU A 1 2 ? 0.600 7.959 -2.038 1.00 11.33 2 LEU A N 9
ATOM 1936 C CA . LEU A 1 2 ? -0.481 8.308 -1.123 1.00 72.51 2 LEU A CA 9
ATOM 1937 C C . LEU A 1 2 ? -1.275 7.069 -0.721 1.00 32.43 2 LEU A C 9
ATOM 1938 O O . LEU A 1 2 ? -2.415 6.869 -1.141 1.00 52.23 2 LEU A O 9
ATOM 1954 N N . PRO A 1 3 ? -0.661 6.218 0.115 1.00 62.30 3 PRO A N 9
ATOM 1955 C CA . PRO A 1 3 ? -1.294 4.986 0.594 1.00 2.02 3 PRO A CA 9
ATOM 1956 C C . PRO A 1 3 ? -2.441 5.261 1.561 1.00 22.41 3 PRO A C 9
ATOM 1957 O O . PRO A 1 3 ? -2.415 6.237 2.309 1.00 41.11 3 PRO A O 9
ATOM 1968 N N . GLY A 1 4 ? -3.448 4.393 1.539 1.00 22.32 4 GLY A N 9
ATOM 1969 C CA . GLY A 1 4 ? -4.590 4.559 2.419 1.00 74.54 4 GLY A CA 9
ATOM 1970 C C . GLY A 1 4 ? -5.622 3.462 2.244 1.00 45.35 4 GLY A C 9
ATOM 1971 O O . GLY A 1 4 ? -6.776 3.733 1.914 1.00 11.13 4 GLY A O 9
ATOM 1975 N N . HIS A 1 5 ? -5.205 2.221 2.465 1.00 22.42 5 HIS A N 9
ATOM 1976 C CA . HIS A 1 5 ? -6.100 1.078 2.329 1.00 32.54 5 HIS A CA 9
ATOM 1977 C C . HIS A 1 5 ? -7.321 1.234 3.232 1.00 44.22 5 HIS A C 9
ATOM 1978 O O . HIS A 1 5 ? -8.363 0.646 2.942 1.00 4.14 5 HIS A O 9
ATOM 2012 N N . LYS A 1 7 ? -8.891 3.881 3.678 1.00 44.42 7 LYS A N 9
ATOM 2013 C CA . LYS A 1 7 ? -9.699 4.688 2.772 1.00 10.44 7 LYS A CA 9
ATOM 2014 C C . LYS A 1 7 ? -10.189 3.856 1.592 1.00 23.31 7 LYS A C 9
ATOM 2015 O O . LYS A 1 7 ? -11.250 4.123 1.029 1.00 31.23 7 LYS A O 9
ATOM 2034 N N . ARG A 1 8 ? -9.408 2.844 1.222 1.00 41.43 8 ARG A N 9
ATOM 2035 C CA . ARG A 1 8 ? -9.763 1.973 0.109 1.00 62.30 8 ARG A CA 9
ATOM 2036 C C . ARG A 1 8 ? -10.963 1.101 0.462 1.00 34.14 8 ARG A C 9
ATOM 2037 O O . ARG A 1 8 ? -11.815 0.828 -0.384 1.00 71.34 8 ARG A O 9
ATOM 2058 N N . ILE A 1 9 ? -11.026 0.668 1.717 1.00 22.31 9 ILE A N 9
ATOM 2059 C CA . ILE A 1 9 ? -12.123 -0.172 2.182 1.00 63.43 9 ILE A CA 9
ATOM 2060 C C . ILE A 1 9 ? -13.293 0.67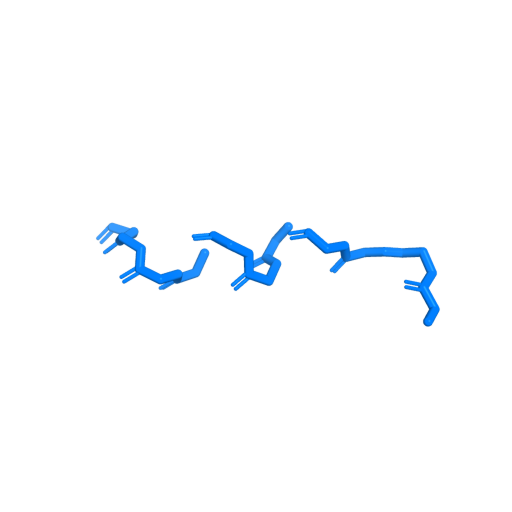3 2.673 1.00 32.40 9 ILE A C 9
ATOM 2061 O O . ILE A 1 9 ? -14.442 0.301 2.443 1.00 15.51 9 ILE A O 9
ATOM 2097 N N . TYR A 1 11 ? -14.137 3.365 1.606 1.00 33.25 11 TYR A N 9
ATOM 2098 C CA . TYR A 1 11 ? -14.678 3.737 0.305 1.00 75.22 11 TYR A CA 9
ATOM 2099 C C . TYR A 1 11 ? -15.693 2.706 -0.179 1.00 64.32 11 TYR A C 9
ATOM 2100 O O . TYR A 1 11 ? -16.673 3.045 -0.841 1.00 70.32 11 TYR A O 9
ATOM 2118 N N . SER A 1 12 ? -15.449 1.443 0.158 1.00 51.55 12 SER A N 9
ATOM 2119 C CA . SER A 1 12 ? -16.339 0.360 -0.243 1.00 25.13 12 SER A CA 9
ATOM 2120 C C . SER A 1 12 ? -17.651 0.418 0.534 1.00 25.44 12 SER A C 9
ATOM 2121 O O . SER A 1 12 ? -18.732 0.462 -0.053 1.00 54.42 12 SER A O 9
ATOM 2129 N N . LEU A 1 13 ? -17.545 0.413 1.858 1.00 55.01 13 LEU A N 9
ATOM 2130 C CA . LEU A 1 13 ? -18.723 0.465 2.719 1.00 72.13 13 LEU A CA 9
ATOM 2131 C C . LEU A 1 13 ? -19.618 1.642 2.347 1.00 52.23 13 LEU A C 9
ATOM 2132 O O . LEU A 1 13 ? -20.833 1.493 2.204 1.00 44.21 13 LEU A O 9
ATOM 2148 N N . LEU A 1 14 ? -19.011 2.814 2.188 1.00 0.05 14 LEU A N 9
ATOM 2149 C CA . LEU A 1 14 ? -19.752 4.018 1.829 1.00 13.42 14 LEU A CA 9
ATOM 2150 C C . LEU A 1 14 ? -20.153 3.992 0.359 1.00 52.44 14 LEU A C 9
ATOM 2151 O O . LEU A 1 14 ? -19.280 3.893 -0.502 1.00 23.02 14 LEU A O 9
ATOM 2176 N N . LEU A 1 2 ? -2.775 6.133 8.058 1.00 10.45 2 LEU A N 10
ATOM 2177 C CA . LEU A 1 2 ? -2.193 6.782 6.889 1.00 71.42 2 LEU A CA 10
ATOM 2178 C C . LEU A 1 2 ? -3.057 6.554 5.653 1.00 15.21 2 LEU A C 10
ATOM 2179 O O . LEU A 1 2 ? -3.804 5.580 5.558 1.00 35.35 2 LEU A O 10
ATOM 2195 N N . PRO A 1 3 ? -2.955 7.473 4.681 1.00 53.45 3 PRO A N 10
ATOM 2196 C CA . PRO A 1 3 ? -3.719 7.392 3.432 1.00 40.32 3 PRO A CA 10
ATOM 2197 C C . PRO A 1 3 ? -3.249 6.252 2.537 1.00 33.03 3 PRO A C 10
ATOM 2198 O O . PRO A 1 3 ? -2.398 6.441 1.668 1.00 55.34 3 PRO A O 10
ATOM 2209 N N . GLY A 1 4 ? -3.807 5.065 2.755 1.00 62.24 4 GLY A N 10
ATOM 2210 C CA . GLY A 1 4 ? -3.432 3.911 1.960 1.00 3.41 4 GLY A CA 10
ATOM 2211 C C . GLY A 1 4 ? -4.635 3.149 1.442 1.00 23.43 4 GLY A C 10
ATOM 2212 O O . GLY A 1 4 ? -5.131 3.424 0.348 1.00 11.43 4 GLY A O 10
ATOM 2216 N N . HIS A 1 5 ? -5.106 2.184 2.226 1.00 1.42 5 HIS A N 10
ATOM 2217 C CA . HIS A 1 5 ? -6.258 1.378 1.840 1.00 65.53 5 HIS A CA 10
ATOM 2218 C C . HIS A 1 5 ? -7.390 1.527 2.851 1.00 71.31 5 HIS A C 10
ATOM 2219 O O . HIS A 1 5 ? -8.429 0.890 2.689 1.00 23.02 5 HIS A O 10
ATOM 2253 N N . LYS A 1 7 ? -9.026 4.177 3.396 1.00 35.43 7 LYS A N 10
ATOM 2254 C CA . LYS A 1 7 ? -9.954 4.922 2.554 1.00 50.33 7 LYS A CA 10
ATOM 2255 C C . LYS A 1 7 ? -10.433 4.069 1.384 1.00 55.33 7 LYS A C 10
ATOM 2256 O O . LYS A 1 7 ? -11.527 4.279 0.857 1.00 61.21 7 LYS A O 10
ATOM 2275 N N . ARG A 1 8 ? -9.609 3.107 0.983 1.00 21.23 8 ARG A N 10
ATOM 2276 C CA . ARG A 1 8 ? -9.950 2.221 -0.124 1.00 73.50 8 ARG A CA 10
ATOM 2277 C C . ARG A 1 8 ? -11.037 1.231 0.285 1.00 5.43 8 ARG A C 10
ATOM 2278 O O . ARG A 1 8 ? -11.899 0.872 -0.517 1.00 44.22 8 ARG A O 10
ATOM 2299 N N . ILE A 1 9 ? -10.987 0.792 1.538 1.00 15.54 9 ILE A N 10
ATOM 2300 C CA . ILE A 1 9 ? -11.968 -0.156 2.055 1.00 3.11 9 ILE A CA 10
ATOM 2301 C C . ILE A 1 9 ? -13.164 0.566 2.665 1.00 43.14 9 ILE A C 10
ATOM 2302 O O . ILE A 1 9 ? -14.285 0.075 2.550 1.00 33.12 9 ILE A O 10
ATOM 2338 N N . TYR A 1 11 ? -14.311 3.210 1.709 1.00 65.43 11 TYR A N 10
ATOM 2339 C CA . TYR A 1 11 ? -14.976 3.571 0.462 1.00 4.23 11 TYR A CA 10
ATOM 2340 C C . TYR A 1 11 ? -15.970 2.491 0.042 1.00 42.41 11 TYR A C 10
ATOM 2341 O O . TYR A 1 11 ? -17.028 2.787 -0.511 1.00 13.12 11 TYR A O 10
ATOM 2359 N N . SER A 1 12 ? -15.620 1.238 0.311 1.00 3.41 12 SER A N 10
ATOM 2360 C CA . SER A 1 12 ? -16.477 0.112 -0.040 1.00 73.24 12 SER A CA 10
ATOM 2361 C C . SER A 1 12 ? -17.809 0.193 0.699 1.00 21.51 12 SER A C 10
ATOM 2362 O O . SER A 1 12 ? -18.876 0.163 0.084 1.00 33.43 12 SER A O 10
ATOM 2370 N N . LEU A 1 13 ? -17.739 0.294 2.022 1.00 72.44 13 LEU A N 10
ATOM 2371 C CA . LEU A 1 13 ? -18.939 0.379 2.846 1.00 15.22 13 LEU A CA 10
ATOM 2372 C C . LEU A 1 13 ? -19.801 1.569 2.434 1.00 44.33 13 LEU A C 10
ATOM 2373 O O . LEU A 1 13 ? -20.991 1.421 2.156 1.00 12.42 13 LEU A O 10
ATOM 2389 N N . LEU A 1 14 ? -19.190 2.747 2.395 1.00 43.34 14 LEU A N 10
ATOM 2390 C CA . LEU A 1 14 ? -19.900 3.965 2.014 1.00 1.15 14 LEU A CA 10
ATOM 2391 C C . LEU A 1 14 ? -20.530 3.818 0.634 1.00 60.41 14 LEU A C 10
ATOM 2392 O O . LEU A 1 14 ? -19.803 3.713 -0.353 1.00 43.25 14 LEU A O 10
ATOM 2417 N N . LEU A 1 2 ? -1.353 6.041 9.697 1.00 62.05 2 LEU A N 11
ATOM 2418 C CA . LEU A 1 2 ? -1.261 5.748 8.271 1.00 13.01 2 LEU A CA 11
ATOM 2419 C C . LEU A 1 2 ? -1.376 4.249 8.015 1.00 4.00 2 LEU A C 11
ATOM 2420 O O . LEU A 1 2 ? -0.404 3.578 7.663 1.00 54.45 2 LEU A O 11
ATOM 2436 N N . PRO A 1 3 ? -2.590 3.708 8.192 1.00 42.41 3 PRO A N 11
ATOM 2437 C CA . PRO A 1 3 ? -2.860 2.282 7.983 1.00 14.52 3 PRO A CA 11
ATOM 2438 C C . PRO A 1 3 ? -2.794 1.891 6.511 1.00 31.55 3 PRO A C 11
ATOM 2439 O O . PRO A 1 3 ? -2.361 0.789 6.171 1.00 10.22 3 PRO A O 11
ATOM 2450 N N . GLY A 1 4 ? -3.224 2.798 5.642 1.00 74.34 4 GLY A N 11
ATOM 2451 C CA . GLY A 1 4 ? -3.205 2.528 4.215 1.00 0.34 4 GLY A CA 11
ATOM 2452 C C . GLY A 1 4 ? -4.388 1.693 3.767 1.00 45.12 4 GLY A C 11
ATOM 2453 O O . GLY A 1 4 ? -4.770 0.733 4.438 1.00 21.21 4 GLY A O 11
ATOM 2457 N N . HIS A 1 5 ? -4.973 2.059 2.631 1.00 42.44 5 HIS A N 11
ATOM 2458 C CA . HIS A 1 5 ? -6.122 1.339 2.094 1.00 4.44 5 HIS A CA 11
ATOM 2459 C C . HIS A 1 5 ? -7.331 1.482 3.013 1.00 55.02 5 HIS A C 11
ATOM 2460 O O . HIS A 1 5 ? -8.317 0.771 2.826 1.00 24.23 5 HIS A O 11
ATOM 2494 N N . LYS A 1 7 ? -9.071 4.215 3.374 1.00 40.24 7 LYS A N 11
ATOM 2495 C CA . LYS A 1 7 ? -9.935 4.950 2.459 1.00 53.03 7 LYS A CA 11
ATOM 2496 C C . LYS A 1 7 ? -10.325 4.085 1.264 1.00 3.21 7 LYS A C 11
ATOM 2497 O O . LYS A 1 7 ? -11.306 4.366 0.575 1.00 43.11 7 LYS A O 11
ATOM 2516 N N . ARG A 1 8 ? -9.552 3.031 1.026 1.00 23.14 8 ARG A N 11
ATOM 2517 C CA . ARG A 1 8 ? -9.816 2.125 -0.084 1.00 60.22 8 ARG A CA 11
ATOM 2518 C C . ARG A 1 8 ? -10.972 1.183 0.244 1.00 41.53 8 ARG A C 11
ATOM 2519 O O . ARG A 1 8 ? -11.774 0.845 -0.625 1.00 71.22 8 ARG A O 11
ATOM 2540 N N . ILE A 1 9 ? -11.047 0.766 1.504 1.00 61.53 9 ILE A N 11
ATOM 2541 C CA . ILE A 1 9 ? -12.103 -0.135 1.946 1.00 50.53 9 ILE A CA 11
ATOM 2542 C C . ILE A 1 9 ? -13.290 0.644 2.507 1.00 61.40 9 ILE A C 11
ATOM 2543 O O . ILE A 1 9 ? -14.424 0.183 2.382 1.00 13.11 9 ILE A O 11
ATOM 2579 N N . TYR A 1 11 ? -14.332 3.265 1.437 1.00 21.44 11 TYR A N 11
ATOM 2580 C CA . TYR A 1 11 ? -14.960 3.600 0.164 1.00 43.15 11 TYR A CA 11
ATOM 2581 C C . TYR A 1 11 ? -15.997 2.551 -0.226 1.00 71.15 11 TYR A C 11
ATOM 2582 O O . TYR A 1 11 ? -17.005 2.865 -0.860 1.00 24.44 11 TYR A O 11
ATOM 2600 N N . SER A 1 12 ? -15.741 1.305 0.156 1.00 63.03 12 SER A N 11
ATOM 2601 C CA . SER A 1 12 ? -16.649 0.207 -0.155 1.00 42.04 12 SER A CA 11
ATOM 2602 C C . SER A 1 12 ? -17.887 0.258 0.734 1.00 31.05 12 SER A C 11
ATOM 2603 O O . SER A 1 12 ? -19.015 0.324 0.245 1.00 14.31 12 SER A O 11
ATOM 2611 N N . LEU A 1 13 ? -17.668 0.225 2.045 1.00 73.52 13 LEU A N 11
ATOM 2612 C CA . LEU A 1 13 ? -18.766 0.268 3.005 1.00 51.11 13 LEU A CA 11
ATOM 2613 C C . LEU A 1 13 ? -19.672 1.466 2.744 1.00 43.22 13 LEU A C 11
ATOM 2614 O O . LEU A 1 13 ? -20.891 1.325 2.640 1.00 2.12 13 LEU A O 11
ATOM 2630 N N . LEU A 1 14 ? -19.069 2.645 2.638 1.00 71.55 14 LEU A N 11
ATOM 2631 C CA . LEU A 1 14 ? -19.821 3.870 2.385 1.00 21.24 14 LEU A CA 11
ATOM 2632 C C . LEU A 1 14 ? -20.494 3.823 1.017 1.00 31.33 14 LEU A C 11
ATOM 2633 O O . LEU A 1 14 ? -21.596 4.349 0.871 1.00 63.21 14 LEU A O 11
ATOM 2658 N N . LEU A 1 2 ? -3.686 12.116 0.701 1.00 0.12 2 LEU A N 12
ATOM 2659 C CA . LEU A 1 2 ? -2.723 11.116 0.252 1.00 71.32 2 LEU A CA 12
ATOM 2660 C C . LEU A 1 2 ? -3.400 9.765 0.044 1.00 25.24 2 LEU A C 12
ATOM 2661 O O . LEU A 1 2 ? -4.485 9.500 0.562 1.00 24.23 2 LEU A O 12
ATOM 2677 N N . PRO A 1 3 ? -2.745 8.888 -0.731 1.00 60.35 3 PRO A N 12
ATOM 2678 C CA . PRO A 1 3 ? -3.262 7.548 -1.024 1.00 40.40 3 PRO A CA 12
ATOM 2679 C C . PRO A 1 3 ? -3.235 6.637 0.199 1.00 22.42 3 PRO A C 12
ATOM 2680 O O . PRO A 1 3 ? -2.414 6.812 1.098 1.00 30.32 3 PRO A O 12
ATOM 2691 N N . GLY A 1 4 ? -4.140 5.663 0.226 1.00 73.31 4 GLY A N 12
ATOM 2692 C CA . GLY A 1 4 ? -4.203 4.737 1.342 1.00 44.43 4 GLY A CA 12
ATOM 2693 C C . GLY A 1 4 ? -5.091 3.544 1.059 1.00 72.03 4 GLY A C 12
ATOM 2694 O O . GLY A 1 4 ? -5.590 3.384 -0.057 1.00 34.25 4 GLY A O 12
ATOM 2698 N N . HIS A 1 5 ? -5.289 2.701 2.066 1.00 42.42 5 HIS A N 12
ATOM 2699 C CA . HIS A 1 5 ? -6.123 1.514 1.920 1.00 61.31 5 HIS A CA 12
ATOM 2700 C C . HIS A 1 5 ? -7.289 1.544 2.902 1.00 14.33 5 HIS A C 12
ATOM 2701 O O . HIS A 1 5 ? -8.308 0.906 2.645 1.00 53.24 5 HIS A O 12
ATOM 2735 N N . LYS A 1 7 ? -8.988 4.051 3.587 1.00 53.31 7 LYS A N 12
ATOM 2736 C CA . LYS A 1 7 ? -9.903 4.846 2.777 1.00 14.04 7 LYS A CA 12
ATOM 2737 C C . LYS A 1 7 ? -10.416 4.042 1.587 1.00 70.01 7 LYS A C 12
ATOM 2738 O O . LYS A 1 7 ? -11.528 4.263 1.108 1.00 22.02 7 LYS A O 12
ATOM 2757 N N . ARG A 1 8 ? -9.598 3.106 1.115 1.00 14.32 8 ARG A N 12
ATOM 2758 C CA . ARG A 1 8 ? -9.970 2.268 -0.019 1.00 45.20 8 ARG A CA 12
ATOM 2759 C C . ARG A 1 8 ? -11.088 1.303 0.361 1.00 24.44 8 ARG A C 12
ATOM 2760 O O . ARG A 1 8 ? -11.973 1.015 -0.444 1.00 72.12 8 ARG A O 12
ATOM 2781 N N . ILE A 1 9 ? -11.038 0.803 1.592 1.00 51.25 9 ILE A N 12
ATOM 2782 C CA . ILE A 1 9 ? -12.045 -0.130 2.078 1.00 12.41 9 ILE A CA 12
ATOM 2783 C C . ILE A 1 9 ? -13.233 0.610 2.685 1.00 40.24 9 ILE A C 12
ATOM 2784 O O . ILE A 1 9 ? -14.368 0.174 2.508 1.00 54.22 9 ILE A O 12
ATOM 2820 N N . TYR A 1 11 ? -14.314 3.290 1.817 1.00 31.21 11 TYR A N 12
ATOM 2821 C CA . TYR A 1 11 ? -14.963 3.689 0.572 1.00 4.23 11 TYR A CA 12
ATOM 2822 C C . TYR A 1 11 ? -15.936 2.616 0.098 1.00 32.42 11 TYR A C 12
ATOM 2823 O O . TYR A 1 11 ? -16.978 2.921 -0.484 1.00 24.14 11 TYR A O 12
ATOM 2841 N N . SER A 1 12 ? -15.591 1.357 0.351 1.00 42.32 12 SER A N 12
ATOM 2842 C CA . SER A 1 12 ? -16.432 0.237 -0.053 1.00 33.12 12 SER A CA 12
ATOM 2843 C C . SER A 1 12 ? -17.736 0.223 0.740 1.00 24.21 12 SER A C 12
ATOM 2844 O O . SER A 1 12 ? -18.812 0.003 0.183 1.00 61.33 12 SER A O 12
ATOM 2852 N N . LEU A 1 13 ? -17.630 0.460 2.042 1.00 73.12 13 LEU A N 12
ATOM 2853 C CA . LEU A 1 13 ? -18.801 0.476 2.913 1.00 4.45 13 LEU A CA 12
ATOM 2854 C C . LEU A 1 13 ? -19.834 1.483 2.421 1.00 43.42 13 LEU A C 12
ATOM 2855 O O . LEU A 1 13 ? -21.016 1.164 2.291 1.00 5.01 13 LEU A O 12
ATOM 2871 N N . LEU A 1 14 ? -19.379 2.702 2.147 1.00 13.13 14 LEU A N 12
ATOM 2872 C CA . LEU A 1 14 ? -20.263 3.758 1.666 1.00 43.32 14 LEU A CA 12
ATOM 2873 C C . LEU A 1 14 ? -20.747 3.460 0.250 1.00 22.10 14 LEU A C 12
ATOM 2874 O O . LEU A 1 14 ? -20.005 3.700 -0.701 1.00 70.53 14 LEU A O 12
ATOM 2899 N N . LEU A 1 2 ? 1.145 6.203 -1.308 1.00 52.41 2 LEU A N 13
ATOM 2900 C CA . LEU A 1 2 ? 0.359 5.000 -1.553 1.00 21.15 2 LEU A CA 13
ATOM 2901 C C . LEU A 1 2 ? -1.120 5.337 -1.708 1.00 74.11 2 LEU A C 13
ATOM 2902 O O . LEU A 1 2 ? -1.598 6.373 -1.245 1.00 15.34 2 LEU A O 13
ATOM 2918 N N . PRO A 1 3 ? -1.866 4.442 -2.373 1.00 70.51 3 PRO A N 13
ATOM 2919 C CA . PRO A 1 3 ? -3.302 4.622 -2.603 1.00 12.42 3 PRO A CA 13
ATOM 2920 C C . PRO A 1 3 ? -4.116 4.490 -1.320 1.00 2.25 3 PRO A C 13
ATOM 2921 O O . PRO A 1 3 ? -5.252 4.953 -1.243 1.00 63.14 3 PRO A O 13
ATOM 2932 N N . GLY A 1 4 ? -3.524 3.856 -0.312 1.00 2.23 4 GLY A N 13
ATOM 2933 C CA . GLY A 1 4 ? -4.208 3.676 0.955 1.00 55.45 4 GLY A CA 13
ATOM 2934 C C . GLY A 1 4 ? -5.214 2.544 0.914 1.00 23.15 4 GLY A C 13
ATOM 2935 O O . GLY A 1 4 ? -5.774 2.238 -0.139 1.00 32.32 4 GLY A O 13
ATOM 2939 N N . HIS A 1 5 ? -5.443 1.915 2.064 1.00 74.12 5 HIS A N 13
ATOM 2940 C CA . HIS A 1 5 ? -6.390 0.808 2.155 1.00 30.31 5 HIS A CA 13
ATOM 2941 C C . HIS A 1 5 ? -7.510 1.131 3.138 1.00 31.30 5 HIS A C 13
ATOM 2942 O O . HIS A 1 5 ? -8.590 0.553 3.028 1.00 0.11 5 HIS A O 13
ATOM 2976 N N . LYS A 1 7 ? -8.935 3.936 3.415 1.00 42.43 7 LYS A N 13
ATOM 2977 C CA . LYS A 1 7 ? -9.795 4.675 2.500 1.00 54.33 7 LYS A CA 13
ATOM 2978 C C . LYS A 1 7 ? -10.358 3.758 1.420 1.00 51.14 7 LYS A C 13
ATOM 2979 O O . LYS A 1 7 ? -11.481 3.950 0.952 1.00 12.42 7 LYS A O 13
ATOM 2998 N N . ARG A 1 8 ? -9.571 2.762 1.028 1.00 12.13 8 ARG A N 13
ATOM 2999 C CA . ARG A 1 8 ? -9.993 1.814 0.003 1.00 14.33 8 ARG A CA 13
ATOM 3000 C C . ARG A 1 8 ? -11.133 0.935 0.510 1.00 14.21 8 ARG A C 13
ATOM 3001 O O . ARG A 1 8 ? -12.036 0.576 -0.247 1.00 52.14 8 ARG A O 13
ATOM 3022 N N . ILE A 1 9 ? -11.083 0.593 1.792 1.00 13.23 9 ILE A N 13
ATOM 3023 C CA . ILE A 1 9 ? -12.112 -0.242 2.400 1.00 52.02 9 ILE A CA 13
ATOM 3024 C C . ILE A 1 9 ? -13.274 0.602 2.914 1.00 24.12 9 ILE A C 13
ATOM 3025 O O . ILE A 1 9 ? -14.421 0.168 2.816 1.00 3.52 9 ILE A O 13
ATOM 3061 N N . TYR A 1 11 ? -14.268 3.232 1.703 1.00 32.33 11 TYR A N 13
ATOM 3062 C CA . TYR A 1 11 ? -14.902 3.509 0.419 1.00 21.04 11 TYR A CA 13
ATOM 3063 C C . TYR A 1 11 ? -15.895 2.408 0.053 1.00 4.42 11 TYR A C 13
ATOM 3064 O O . TYR A 1 11 ? -16.918 2.666 -0.579 1.00 34.30 11 TYR A O 13
ATOM 3082 N N . SER A 1 12 ? -15.582 1.180 0.457 1.00 63.12 12 SER A N 13
ATOM 3083 C CA . SER A 1 12 ? -16.442 0.040 0.170 1.00 30.42 12 SER A CA 13
ATOM 3084 C C . SER A 1 12 ? -17.803 0.203 0.842 1.00 60.31 12 SER A C 13
ATOM 3085 O O . SER A 1 12 ? -18.843 -0.045 0.230 1.00 0.32 12 SER A O 13
ATOM 3093 N N . LEU A 1 13 ? -17.787 0.621 2.101 1.00 10.42 13 LEU A N 13
ATOM 3094 C CA . LEU A 1 13 ? -19.018 0.818 2.858 1.00 53.04 13 LEU A CA 13
ATOM 3095 C C . LEU A 1 13 ? -19.791 2.024 2.335 1.00 54.35 13 LEU A C 13
ATOM 3096 O O . LEU A 1 13 ? -21.009 1.964 2.154 1.00 62.02 13 LEU A O 13
ATOM 3112 N N . LEU A 1 14 ? -19.078 3.118 2.092 1.00 23.45 14 LEU A N 13
ATOM 3113 C CA . LEU A 1 14 ? -19.696 4.338 1.585 1.00 13.31 14 LEU A CA 13
ATOM 3114 C C . LEU A 1 14 ? -20.507 4.056 0.325 1.00 34.12 14 LEU A C 13
ATOM 3115 O O . LEU A 1 14 ? -21.651 4.500 0.233 1.00 23.21 14 LEU A O 13
ATOM 3140 N N . LEU A 1 2 ? 2.096 6.582 0.212 1.00 2.10 2 LEU A N 14
ATOM 3141 C CA . LEU A 1 2 ? 1.187 6.961 1.288 1.00 71.12 2 LEU A CA 14
ATOM 3142 C C . LEU A 1 2 ? 0.244 5.813 1.634 1.00 53.15 2 LEU A C 14
ATOM 3143 O O . LEU A 1 2 ? 0.039 4.887 0.848 1.00 54.31 2 LEU A O 14
ATOM 3159 N N . PRO A 1 3 ? -0.348 5.873 2.837 1.00 43.14 3 PRO A N 14
ATOM 3160 C CA . PRO A 1 3 ? -1.280 4.847 3.312 1.00 54.45 3 PRO A CA 14
ATOM 3161 C C . PRO A 1 3 ? -2.604 4.871 2.552 1.00 22.23 3 PRO A C 14
ATOM 3162 O O . PRO A 1 3 ? -3.599 5.408 3.036 1.00 11.15 3 PRO A O 14
ATOM 3173 N N . GLY A 1 4 ? -2.606 4.283 1.360 1.00 62.52 4 GLY A N 14
ATOM 3174 C CA . GLY A 1 4 ? -3.812 4.247 0.553 1.00 73.21 4 GLY A CA 14
ATOM 3175 C C . GLY A 1 4 ? -4.475 2.884 0.562 1.00 43.31 4 GLY A C 14
ATOM 3176 O O . GLY A 1 4 ? -4.092 1.994 -0.198 1.00 21.04 4 GLY A O 14
ATOM 3180 N N . HIS A 1 5 ? -5.472 2.719 1.425 1.00 21.20 5 HIS A N 14
ATOM 3181 C CA . HIS A 1 5 ? -6.190 1.452 1.531 1.00 61.03 5 HIS A CA 14
ATOM 3182 C C . HIS A 1 5 ? -7.287 1.536 2.586 1.00 13.50 5 HIS A C 14
ATOM 3183 O O . HIS A 1 5 ? -8.315 0.878 2.439 1.00 12.44 5 HIS A O 14
ATOM 3217 N N . LYS A 1 7 ? -8.952 4.119 3.274 1.00 43.14 7 LYS A N 14
ATOM 3218 C CA . LYS A 1 7 ? -9.922 4.878 2.493 1.00 4.53 7 LYS A CA 14
ATOM 3219 C C . LYS A 1 7 ? -10.454 4.046 1.332 1.00 70.44 7 LYS A C 14
ATOM 3220 O O . LYS A 1 7 ? -11.576 4.257 0.868 1.00 61.32 7 LYS A O 14
ATOM 3239 N N . ARG A 1 8 ? -9.645 3.100 0.866 1.00 43.34 8 ARG A N 14
ATOM 3240 C CA . ARG A 1 8 ? -10.036 2.237 -0.241 1.00 72.33 8 ARG A CA 14
ATOM 3241 C C . ARG A 1 8 ? -11.094 1.231 0.200 1.00 54.34 8 ARG A C 14
ATOM 3242 O O . ARG A 1 8 ? -11.995 0.886 -0.565 1.00 0.01 8 ARG A O 14
ATOM 3263 N N . ILE A 1 9 ? -10.980 0.764 1.440 1.00 42.25 9 ILE A N 14
ATOM 3264 C CA . ILE A 1 9 ? -11.928 -0.200 1.983 1.00 42.12 9 ILE A CA 14
ATOM 3265 C C . ILE A 1 9 ? -13.099 0.502 2.660 1.00 10.41 9 ILE A C 14
ATOM 3266 O O . ILE A 1 9 ? -14.221 0.001 2.593 1.00 4.32 9 ILE A O 14
ATOM 3302 N N . TYR A 1 11 ? -14.306 3.165 1.804 1.00 2.03 11 TYR A N 14
ATOM 3303 C CA . TYR A 1 11 ? -15.030 3.544 0.598 1.00 72.24 11 TYR A CA 14
ATOM 3304 C C . TYR A 1 11 ? -16.029 2.464 0.196 1.00 31.35 11 TYR A C 14
ATOM 3305 O O . TYR A 1 11 ? -17.113 2.760 -0.306 1.00 21.11 11 TYR A O 14
ATOM 3323 N N . SER A 1 12 ? -15.656 1.209 0.424 1.00 23.14 12 SER A N 14
ATOM 3324 C CA . SER A 1 12 ? -16.516 0.082 0.085 1.00 34.41 12 SER A CA 14
ATOM 3325 C C . SER A 1 12 ? -17.857 0.186 0.804 1.00 53.24 12 SER A C 14
ATOM 3326 O O . SER A 1 12 ? -18.918 0.116 0.179 1.00 2.21 12 SER A O 14
ATOM 3334 N N . LEU A 1 13 ? -17.804 0.356 2.120 1.00 31.30 13 LEU A N 14
ATOM 3335 C CA . LEU A 1 13 ? -19.015 0.471 2.928 1.00 65.35 13 LEU A CA 14
ATOM 3336 C C . LEU A 1 13 ? -19.799 1.725 2.555 1.00 43.32 13 LEU A C 14
ATOM 3337 O O . LEU A 1 13 ? -21.005 1.667 2.313 1.00 73.33 13 LEU A O 14
ATOM 3353 N N . LEU A 1 14 ? -19.106 2.858 2.512 1.00 74.43 14 LEU A N 14
ATOM 3354 C CA . LEU A 1 14 ? -19.737 4.127 2.167 1.00 70.01 14 LEU A CA 14
ATOM 3355 C C . LEU A 1 14 ? -20.254 4.107 0.732 1.00 63.22 14 LEU A C 14
ATOM 3356 O O . LEU A 1 14 ? -19.469 3.880 -0.188 1.00 34.21 14 LEU A O 14
ATOM 3381 N N . LEU A 1 2 ? -7.675 10.704 0.261 1.00 21.32 2 LEU A N 15
ATOM 3382 C CA . LEU A 1 2 ? -6.223 10.595 0.166 1.00 71.44 2 LEU A CA 15
ATOM 3383 C C . LEU A 1 2 ? -5.806 9.178 -0.210 1.00 60.14 2 LEU A C 15
ATOM 3384 O O . LEU A 1 2 ? -6.563 8.219 -0.055 1.00 54.31 2 LEU A O 15
ATOM 3400 N N . PRO A 1 3 ? -4.571 9.039 -0.715 1.00 21.33 3 PRO A N 15
ATOM 3401 C CA . PRO A 1 3 ? -4.024 7.740 -1.122 1.00 43.13 3 PRO A CA 15
ATOM 3402 C C . PRO A 1 3 ? -3.745 6.830 0.069 1.00 1.53 3 PRO A C 15
ATOM 3403 O O . PRO A 1 3 ? -2.823 7.074 0.847 1.00 15.52 3 PRO A O 15
ATOM 3414 N N . GLY A 1 4 ? -4.549 5.780 0.207 1.00 24.02 4 GLY A N 15
ATOM 3415 C CA . GLY A 1 4 ? -4.371 4.849 1.306 1.00 0.11 4 GLY A CA 15
ATOM 3416 C C . GLY A 1 4 ? -5.144 3.560 1.105 1.00 42.42 4 GLY A C 15
ATOM 3417 O O . GLY A 1 4 ? -5.644 3.291 0.013 1.00 45.05 4 GLY A O 15
ATOM 3421 N N . HIS A 1 5 ? -5.241 2.760 2.162 1.00 3.10 5 HIS A N 15
ATOM 3422 C CA . HIS A 1 5 ? -5.957 1.490 2.096 1.00 54.24 5 HIS A CA 15
ATOM 3423 C C . HIS A 1 5 ? -7.172 1.504 3.019 1.00 31.24 5 HIS A C 15
ATOM 3424 O O . HIS A 1 5 ? -8.127 0.772 2.767 1.00 73.13 5 HIS A O 15
ATOM 3458 N N . LYS A 1 7 ? -9.024 4.129 3.624 1.00 34.13 7 LYS A N 15
ATOM 3459 C CA . LYS A 1 7 ? -9.919 4.907 2.777 1.00 51.43 7 LYS A CA 15
ATOM 3460 C C . LYS A 1 7 ? -10.259 4.146 1.500 1.00 74.23 7 LYS A C 15
ATOM 3461 O O . LYS A 1 7 ? -11.181 4.516 0.771 1.00 43.32 7 LYS A O 15
ATOM 3480 N N . ARG A 1 8 ? -9.511 3.080 1.235 1.00 53.44 8 ARG A N 15
ATOM 3481 C CA . ARG A 1 8 ? -9.735 2.267 0.046 1.00 31.24 8 ARG A CA 15
ATOM 3482 C C . ARG A 1 8 ? -10.872 1.275 0.271 1.00 32.14 8 ARG A C 15
ATOM 3483 O O . ARG A 1 8 ? -11.653 0.993 -0.638 1.00 33.51 8 ARG A O 15
ATOM 3504 N N . ILE A 1 9 ? -10.959 0.749 1.488 1.00 1.15 9 ILE A N 15
ATOM 3505 C CA . ILE A 1 9 ? -12.000 -0.212 1.833 1.00 53.41 9 ILE A CA 15
ATOM 3506 C C . ILE A 1 9 ? -13.183 0.479 2.504 1.00 63.50 9 ILE A C 15
ATOM 3507 O O . ILE A 1 9 ? -14.310 0.006 2.371 1.00 42.05 9 ILE A O 15
ATOM 3543 N N . TYR A 1 11 ? -14.335 3.141 1.726 1.00 32.30 11 TYR A N 15
ATOM 3544 C CA . TYR A 1 11 ? -15.022 3.569 0.513 1.00 44.42 11 TYR A CA 15
ATOM 3545 C C . TYR A 1 11 ? -16.040 2.525 0.067 1.00 43.31 11 TYR A C 15
ATOM 3546 O O . TYR A 1 11 ? -17.065 2.858 -0.529 1.00 31.41 11 TYR A O 15
ATOM 3564 N N . SER A 1 12 ? -15.750 1.262 0.360 1.00 62.32 12 SER A N 15
ATOM 3565 C CA . SER A 1 12 ? -16.639 0.167 -0.013 1.00 61.40 12 SER A CA 15
ATOM 3566 C C . SER A 1 12 ? -17.949 0.241 0.765 1.00 41.23 12 SER A C 15
ATOM 3567 O O . SER A 1 12 ? -19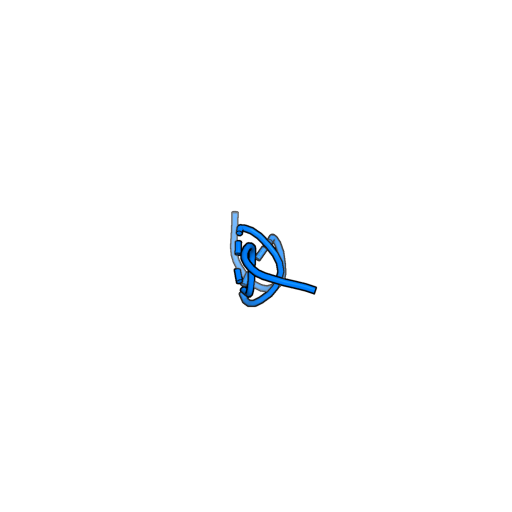.033 0.154 0.187 1.00 52.04 12 SER A O 15
ATOM 3575 N N . LEU A 1 13 ? -17.841 0.403 2.078 1.00 11.12 13 LEU A N 15
ATOM 3576 C CA . LEU A 1 13 ? -19.017 0.489 2.938 1.00 65.12 13 LEU A CA 15
ATOM 3577 C C . LEU A 1 13 ? -19.913 1.650 2.519 1.00 43.22 13 LEU A C 15
ATOM 3578 O O . LEU A 1 13 ? -21.137 1.520 2.477 1.00 24.50 13 LEU A O 15
ATOM 3594 N N . LEU A 1 14 ? -19.296 2.785 2.209 1.00 71.11 14 LEU A N 15
ATOM 3595 C CA . LEU A 1 14 ? -20.038 3.970 1.791 1.00 62.14 14 LEU A CA 15
ATOM 3596 C C . LEU A 1 14 ? -20.560 3.810 0.367 1.00 51.24 14 LEU A C 15
ATOM 3597 O O . LEU A 1 14 ? -19.895 3.179 -0.452 1.00 41.04 14 LEU A O 15
ATOM 3622 N N . LEU A 1 2 ? -5.680 8.954 7.489 1.00 52.34 2 LEU A N 16
ATOM 3623 C CA . LEU A 1 2 ? -4.339 8.871 6.920 1.00 71.24 2 LEU A CA 16
ATOM 3624 C C . LEU A 1 2 ? -4.378 8.260 5.523 1.00 31.44 2 LEU A C 16
ATOM 3625 O O . LEU A 1 2 ? -5.286 7.506 5.174 1.00 33.13 2 LEU A O 16
ATOM 3641 N N . PRO A 1 3 ? -3.369 8.590 4.703 1.00 5.23 3 PRO A N 16
ATOM 3642 C CA . PRO A 1 3 ? -3.264 8.082 3.333 1.00 64.14 3 PRO A CA 16
ATOM 3643 C C . PRO A 1 3 ? -2.942 6.592 3.289 1.00 2.24 3 PRO A C 16
ATOM 3644 O O . PRO A 1 3 ? -1.948 6.145 3.861 1.00 3.51 3 PRO A O 16
ATOM 3655 N N . GLY A 1 4 ? -3.788 5.827 2.607 1.00 72.34 4 GLY A N 16
ATOM 3656 C CA . GLY A 1 4 ? -3.576 4.396 2.501 1.00 11.45 4 GLY A CA 16
ATOM 3657 C C . GLY A 1 4 ? -4.772 3.673 1.916 1.00 10.12 4 GLY A C 16
ATOM 3658 O O . GLY A 1 4 ? -5.509 4.235 1.105 1.00 20.50 4 GLY A O 16
ATOM 3662 N N . HIS A 1 5 ? -4.966 2.422 2.325 1.00 43.13 5 HIS A N 16
ATOM 3663 C CA . HIS A 1 5 ? -6.081 1.622 1.834 1.00 14.21 5 HIS A CA 16
ATOM 3664 C C . HIS A 1 5 ? -7.241 1.641 2.826 1.00 73.32 5 HIS A C 16
ATOM 3665 O O . HIS A 1 5 ? -8.219 0.926 2.619 1.00 33.01 5 HIS A O 16
ATOM 3699 N N . LYS A 1 7 ? -9.088 4.147 3.443 1.00 72.50 7 LYS A N 16
ATOM 3700 C CA . LYS A 1 7 ? -10.052 4.861 2.614 1.00 34.21 7 LYS A CA 16
ATOM 3701 C C . LYS A 1 7 ? -10.487 4.007 1.426 1.00 5.03 7 LYS A C 16
ATOM 3702 O O . LYS A 1 7 ? -11.584 4.180 0.894 1.00 22.02 7 LYS A O 16
ATOM 3721 N N . ARG A 1 8 ? -9.622 3.084 1.018 1.00 5.13 8 ARG A N 16
ATOM 3722 C CA . ARG A 1 8 ? -9.916 2.204 -0.105 1.00 14.44 8 ARG A CA 16
ATOM 3723 C C . ARG A 1 8 ? -11.006 1.201 0.262 1.00 61.24 8 ARG A C 16
ATOM 3724 O O . ARG A 1 8 ? -11.861 0.870 -0.561 1.00 54.05 8 ARG A O 16
ATOM 3745 N N . ILE A 1 9 ? -10.969 0.722 1.501 1.00 72.42 9 ILE A N 16
ATOM 3746 C CA . ILE A 1 9 ? -11.954 -0.242 1.976 1.00 74.20 9 ILE A CA 16
ATOM 3747 C C . ILE A 1 9 ? -13.156 0.461 2.596 1.00 34.23 9 ILE A C 16
ATOM 3748 O O . ILE A 1 9 ? -14.279 -0.014 2.436 1.00 31.41 9 ILE A O 16
ATOM 3784 N N . TYR A 1 11 ? -14.329 3.051 1.716 1.00 14.15 11 TYR A N 16
ATOM 3785 C CA . TYR A 1 11 ? -15.003 3.415 0.475 1.00 10.32 11 TYR A CA 16
ATOM 3786 C C . TYR A 1 11 ? -16.005 2.340 0.063 1.00 3.22 11 TYR A C 16
ATOM 3787 O O . TYR A 1 11 ? -17.069 2.641 -0.477 1.00 53.34 11 TYR A O 16
ATOM 3805 N N . SER A 1 12 ? -15.655 1.085 0.325 1.00 20.12 12 SER A N 16
ATOM 3806 C CA . SER A 1 12 ? -16.522 -0.037 -0.021 1.00 24.44 12 SER A CA 16
ATOM 3807 C C . SER A 1 12 ? -17.853 0.058 0.716 1.00 12.15 12 SER A C 16
ATOM 3808 O O . SER A 1 12 ? -18.912 -0.215 0.149 1.00 72.44 12 SER A O 16
ATOM 3816 N N . LEU A 1 13 ? -17.792 0.445 1.986 1.00 33.44 13 LEU A N 16
ATOM 3817 C CA . LEU A 1 13 ? -18.994 0.575 2.803 1.00 32.23 13 LEU A CA 16
ATOM 3818 C C . LEU A 1 13 ? -19.832 1.767 2.353 1.00 3.31 13 LEU A C 16
ATOM 3819 O O . LEU A 1 13 ? -20.980 1.611 1.934 1.00 65.30 13 LEU A O 16
ATOM 3835 N N . LEU A 1 14 ? -19.252 2.959 2.442 1.00 62.24 14 LEU A N 16
ATOM 3836 C CA . LEU A 1 14 ? -19.943 4.178 2.042 1.00 32.11 14 LEU A CA 16
ATOM 3837 C C . LEU A 1 14 ? -20.441 4.075 0.603 1.00 44.43 14 LEU A C 16
ATOM 3838 O O . LEU A 1 14 ? -19.629 3.902 -0.303 1.00 72.23 14 LEU A O 16
ATOM 3863 N N . LEU A 1 2 ? 2.985 5.313 2.430 1.00 13.42 2 LEU A N 17
ATOM 3864 C CA . LEU A 1 2 ? 1.972 5.774 1.488 1.00 61.11 2 LEU A CA 17
ATOM 3865 C C . LEU A 1 2 ? 0.651 5.041 1.705 1.00 22.15 2 LEU A C 17
ATOM 3866 O O . LEU A 1 2 ? 0.273 4.153 0.941 1.00 74.15 2 LEU A O 17
ATOM 3882 N N . PRO A 1 3 ? -0.068 5.420 2.773 1.00 41.40 3 PRO A N 17
ATOM 3883 C CA . PRO A 1 3 ? -1.357 4.813 3.114 1.00 41.32 3 PRO A CA 17
ATOM 3884 C C . PRO A 1 3 ? -2.453 5.185 2.122 1.00 70.41 3 PRO A C 17
ATOM 3885 O O . PRO A 1 3 ? -2.644 6.357 1.802 1.00 63.51 3 PRO A O 17
ATOM 3896 N N . GLY A 1 4 ? -3.173 4.177 1.638 1.00 30.54 4 GLY A N 17
ATOM 3897 C CA . GLY A 1 4 ? -4.242 4.417 0.685 1.00 0.32 4 GLY A CA 17
ATOM 3898 C C . GLY A 1 4 ? -5.168 3.227 0.540 1.00 40.44 4 GLY A C 17
ATOM 3899 O O . GLY A 1 4 ? -5.772 3.026 -0.515 1.00 63.02 4 GLY A O 17
ATOM 3903 N N . HIS A 1 5 ? -5.279 2.432 1.599 1.00 13.15 5 HIS A N 17
ATOM 3904 C CA . HIS A 1 5 ? -6.138 1.253 1.584 1.00 2.02 5 HIS A CA 17
ATOM 3905 C C . HIS A 1 5 ? -7.244 1.373 2.627 1.00 24.04 5 HIS A C 17
ATOM 3906 O O . HIS A 1 5 ? -8.300 0.765 2.456 1.00 51.24 5 HIS A O 17
ATOM 3940 N N . LYS A 1 7 ? -8.797 3.992 3.309 1.00 11.30 7 LYS A N 17
ATOM 3941 C CA . LYS A 1 7 ? -9.722 4.797 2.522 1.00 32.25 7 LYS A CA 17
ATOM 3942 C C . LYS A 1 7 ? -10.299 3.988 1.364 1.00 30.21 7 LYS A C 17
ATOM 3943 O O . LYS A 1 7 ? -11.419 4.238 0.916 1.00 25.51 7 LYS A O 17
ATOM 3962 N N . ARG A 1 8 ? -9.528 3.017 0.886 1.00 20.41 8 ARG A N 17
ATOM 3963 C CA . ARG A 1 8 ? -9.963 2.171 -0.220 1.00 31.22 8 ARG A CA 17
ATOM 3964 C C . ARG A 1 8 ? -11.082 1.233 0.221 1.00 13.42 8 ARG A C 17
ATOM 3965 O O . ARG A 1 8 ? -12.002 0.945 -0.545 1.00 43.45 8 ARG A O 17
ATOM 3986 N N . ILE A 1 9 ? -10.997 0.759 1.460 1.00 25.44 9 ILE A N 17
ATOM 3987 C CA . ILE A 1 9 ? -12.003 -0.145 2.002 1.00 3.11 9 ILE A CA 17
ATOM 3988 C C . ILE A 1 9 ? -13.142 0.627 2.657 1.00 2.51 9 ILE A C 17
ATOM 3989 O O . ILE A 1 9 ? -14.294 0.208 2.550 1.00 44.34 9 ILE A O 17
ATOM 4025 N N . TYR A 1 11 ? -14.201 3.323 1.797 1.00 62.04 11 TYR A N 17
ATOM 4026 C CA . TYR A 1 11 ? -14.896 3.725 0.580 1.00 4.30 11 TYR A CA 17
ATOM 4027 C C . TYR A 1 11 ? -15.928 2.680 0.172 1.00 13.25 11 TYR A C 17
ATOM 4028 O O . TYR A 1 11 ? -16.988 3.012 -0.360 1.00 33.54 11 TYR A O 17
ATOM 4046 N N . SER A 1 12 ? -15.612 1.413 0.427 1.00 63.11 12 SER A N 17
ATOM 4047 C CA . SER A 1 12 ? -16.510 0.317 0.085 1.00 44.22 12 SER A CA 17
ATOM 4048 C C . SER A 1 12 ? -17.760 0.345 0.959 1.00 50.24 12 SER A C 17
ATOM 4049 O O . SER A 1 12 ? -18.880 0.211 0.465 1.00 45.54 12 SER A O 17
ATOM 4057 N N . LEU A 1 13 ? -17.558 0.520 2.260 1.00 11.44 13 LEU A N 17
ATOM 4058 C CA . LEU A 1 13 ? -18.668 0.565 3.206 1.00 15.41 13 LEU A CA 17
ATOM 4059 C C . LEU A 1 13 ? -19.697 1.612 2.788 1.00 12.14 13 LEU A C 17
ATOM 4060 O O . LEU A 1 13 ? -20.903 1.404 2.930 1.00 33.13 13 LEU A O 17
ATOM 4076 N N . LEU A 1 14 ? -19.214 2.736 2.272 1.00 43.22 14 LEU A N 17
ATOM 4077 C CA . LEU A 1 14 ? -20.090 3.814 1.830 1.00 33.22 14 LEU A CA 17
ATOM 4078 C C . LEU A 1 14 ? -20.664 3.520 0.448 1.00 25.33 14 LEU A C 17
ATOM 4079 O O . LEU A 1 14 ? -21.872 3.647 0.257 1.00 51.00 14 LEU A O 17
ATOM 4104 N N . LEU A 1 2 ? 0.659 6.967 -2.529 1.00 24.20 2 LEU A N 18
ATOM 4105 C CA . LEU A 1 2 ? 0.956 6.798 -1.110 1.00 75.24 2 LEU A CA 18
ATOM 4106 C C . LEU A 1 2 ? 0.082 5.707 -0.498 1.00 70.13 2 LEU A C 18
ATOM 4107 O O . LEU A 1 2 ? -0.962 5.338 -1.036 1.00 50.33 2 LEU A O 18
ATOM 4123 N N . PRO A 1 3 ? 0.516 5.179 0.656 1.00 43.22 3 PRO A N 18
ATOM 4124 C CA . PRO A 1 3 ? -0.213 4.127 1.369 1.00 23.04 3 PRO A CA 18
ATOM 4125 C C . PRO A 1 3 ? -1.516 4.633 1.977 1.00 41.01 3 PRO A C 18
ATOM 4126 O O . PRO A 1 3 ? -1.506 5.374 2.958 1.00 1.45 3 PRO A O 18
ATOM 4137 N N . GLY A 1 4 ? -2.636 4.226 1.389 1.00 11.05 4 GLY A N 18
ATOM 4138 C CA . GLY A 1 4 ? -3.931 4.648 1.887 1.00 11.42 4 GLY A CA 18
ATOM 4139 C C . GLY A 1 4 ? -5.044 3.696 1.493 1.00 41.02 4 GLY A C 18
ATOM 4140 O O . GLY A 1 4 ? -5.853 4.005 0.618 1.00 14.15 4 GLY A O 18
ATOM 4144 N N . HIS A 1 5 ? -5.081 2.534 2.136 1.00 4.34 5 HIS A N 18
ATOM 4145 C CA . HIS A 1 5 ? -6.101 1.532 1.847 1.00 0.41 5 HIS A CA 18
ATOM 4146 C C . HIS A 1 5 ? -7.276 1.659 2.813 1.00 62.14 5 HIS A C 18
ATOM 4147 O O . HIS A 1 5 ? -8.321 1.059 2.569 1.00 53.41 5 HIS A O 18
ATOM 4181 N N . LYS A 1 7 ? -9.156 4.375 3.657 1.00 13.20 7 LYS A N 18
ATOM 4182 C CA . LYS A 1 7 ? -10.124 5.103 2.844 1.00 14.34 7 LYS A CA 18
ATOM 4183 C C . LYS A 1 7 ? -10.566 4.268 1.647 1.00 63.41 7 LYS A C 18
ATOM 4184 O O . LYS A 1 7 ? -11.654 4.466 1.107 1.00 52.35 7 LYS A O 18
ATOM 4203 N N . ARG A 1 8 ? -9.715 3.333 1.237 1.00 64.44 8 ARG A N 18
ATOM 4204 C CA . ARG A 1 8 ? -10.018 2.469 0.103 1.00 22.24 8 ARG A CA 18
ATOM 4205 C C . ARG A 1 8 ? -11.081 1.438 0.474 1.00 42.33 8 ARG A C 18
ATOM 4206 O O . ARG A 1 8 ? -11.928 1.084 -0.345 1.00 35.42 8 ARG A O 18
ATOM 4227 N N . ILE A 1 9 ? -11.027 0.960 1.713 1.00 74.33 9 ILE A N 18
ATOM 4228 C CA . ILE A 1 9 ? -11.983 -0.028 2.192 1.00 75.02 9 ILE A CA 18
ATOM 4229 C C . ILE A 1 9 ? -13.228 0.644 2.766 1.00 24.05 9 ILE A C 18
ATOM 4230 O O . ILE A 1 9 ? -14.333 0.159 2.535 1.00 72.42 9 ILE A O 18
ATOM 4266 N N . TYR A 1 11 ? -14.431 3.221 1.892 1.00 1.13 11 TYR A N 18
ATOM 4267 C CA . TYR A 1 11 ? -15.068 3.580 0.630 1.00 15.41 11 TYR A CA 18
ATOM 4268 C C . TYR A 1 11 ? -15.994 2.466 0.151 1.00 71.12 11 TYR A C 18
ATOM 4269 O O . TYR A 1 11 ? -17.078 2.727 -0.371 1.00 34.54 11 TYR A O 18
ATOM 4287 N N . SER A 1 12 ? -15.557 1.225 0.330 1.00 24.22 12 SER A N 18
ATOM 4288 C CA . SER A 1 12 ? -16.343 0.070 -0.087 1.00 31.50 12 SER A CA 18
ATOM 4289 C C . SER A 1 12 ? -17.705 0.063 0.598 1.00 54.04 12 SER A C 18
ATOM 4290 O O . SER A 1 12 ? -18.734 -0.168 -0.041 1.00 51.10 12 SER A O 18
ATOM 4298 N N . LEU A 1 13 ? -17.707 0.321 1.901 1.00 44.20 13 LEU A N 18
ATOM 4299 C CA . LEU A 1 13 ? -18.943 0.346 2.675 1.00 60.51 13 LEU A CA 18
ATOM 4300 C C . LEU A 1 13 ? -19.902 1.403 2.135 1.00 34.23 13 LEU A C 18
ATOM 4301 O O . LEU A 1 13 ? -21.019 1.089 1.722 1.00 0.13 13 LEU A O 18
ATOM 4317 N N . LEU A 1 14 ? -19.458 2.655 2.140 1.00 72.30 14 LEU A N 18
ATOM 4318 C CA . LEU A 1 14 ? -20.277 3.757 1.649 1.00 41.45 14 LEU A CA 18
ATOM 4319 C C . LEU A 1 14 ? -20.792 3.470 0.242 1.00 11.21 14 LEU A C 18
ATOM 4320 O O . LEU A 1 14 ? -21.979 3.661 -0.014 1.00 24.43 14 LEU A O 18
ATOM 4345 N N . LEU A 1 2 ? 1.821 8.551 0.886 1.00 42.41 2 LEU A N 19
ATOM 4346 C CA . LEU A 1 2 ? 1.160 8.061 2.092 1.00 45.31 2 LEU A CA 19
ATOM 4347 C C . LEU A 1 2 ? 0.277 6.858 1.779 1.00 62.44 2 LEU A C 19
ATOM 4348 O O . LEU A 1 2 ? -0.107 6.620 0.633 1.00 54.42 2 LEU A O 19
ATOM 4364 N N . PRO A 1 3 ? -0.057 6.083 2.820 1.00 35.42 3 PRO A N 19
ATOM 4365 C CA . PRO A 1 3 ? -0.903 4.893 2.682 1.00 44.34 3 PRO A CA 19
ATOM 4366 C C . PRO A 1 3 ? -2.349 5.245 2.354 1.00 12.14 3 PRO A C 19
ATOM 4367 O O . PRO A 1 3 ? -2.895 6.218 2.875 1.00 2.35 3 PRO A O 19
ATOM 4378 N N . GLY A 1 4 ? -2.966 4.448 1.488 1.00 50.43 4 GLY A N 19
ATOM 4379 C CA . GLY A 1 4 ? -4.346 4.693 1.106 1.00 21.14 4 GLY A CA 19
ATOM 4380 C C . GLY A 1 4 ? -5.144 3.412 0.966 1.00 4.10 4 GLY A C 19
ATOM 4381 O O . GLY A 1 4 ? -5.667 3.112 -0.108 1.00 25.24 4 GLY A O 19
ATOM 4385 N N . HIS A 1 5 ? -5.239 2.654 2.053 1.00 22.03 5 HIS A N 19
ATOM 4386 C CA . HIS A 1 5 ? -5.979 1.396 2.047 1.00 52.23 5 HIS A CA 19
ATOM 4387 C C . HIS A 1 5 ? -7.209 1.486 2.944 1.00 10.44 5 HIS A 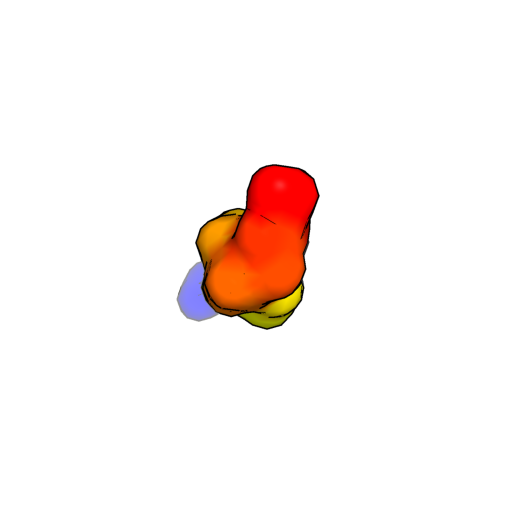C 19
ATOM 4388 O O . HIS A 1 5 ? -8.156 0.726 2.745 1.00 2.10 5 HIS A O 19
ATOM 4422 N N . LYS A 1 7 ? -9.088 4.137 3.265 1.00 45.42 7 LYS A N 19
ATOM 4423 C CA . LYS A 1 7 ? -9.970 4.827 2.333 1.00 73.45 7 LYS A CA 19
ATOM 4424 C C . LYS A 1 7 ? -10.287 3.945 1.128 1.00 34.04 7 LYS A C 19
ATOM 4425 O O . LYS A 1 7 ? -11.196 4.239 0.352 1.00 52.41 7 LYS A O 19
ATOM 4444 N N . ARG A 1 8 ? -9.533 2.861 0.980 1.00 3.44 8 ARG A N 19
ATOM 4445 C CA . ARG A 1 8 ? -9.733 1.936 -0.129 1.00 20.05 8 ARG A CA 19
ATOM 4446 C C . ARG A 1 8 ? -10.871 0.963 0.173 1.00 45.31 8 ARG A C 19
ATOM 4447 O O . ARG A 1 8 ? -11.634 0.592 -0.717 1.00 21.11 8 ARG A O 19
ATOM 4468 N N . ILE A 1 9 ? -10.974 0.557 1.434 1.00 4.14 9 ILE A N 19
ATOM 4469 C CA . ILE A 1 9 ? -12.018 -0.371 1.852 1.00 61.01 9 ILE A CA 19
ATOM 4470 C C . ILE A 1 9 ? -13.214 0.373 2.436 1.00 42.41 9 ILE A C 19
ATOM 4471 O O . ILE A 1 9 ? -14.338 -0.116 2.332 1.00 4.42 9 ILE A O 19
ATOM 4507 N N . TYR A 1 11 ? -14.361 2.944 1.389 1.00 14.25 11 TYR A N 19
ATOM 4508 C CA . TYR A 1 11 ? -15.030 3.251 0.130 1.00 50.04 11 TYR A CA 19
ATOM 4509 C C . TYR A 1 11 ? -16.039 2.165 -0.230 1.00 61.34 11 TYR A C 19
ATOM 4510 O O . TYR A 1 11 ? -17.056 2.435 -0.870 1.00 0.43 11 TYR A O 19
ATOM 4528 N N . SER A 1 12 ? -15.750 0.937 0.185 1.00 15.35 12 SER A N 19
ATOM 4529 C CA . SER A 1 12 ? -16.630 -0.193 -0.094 1.00 51.23 12 SER A CA 19
ATOM 4530 C C . SER A 1 12 ? -17.986 -0.004 0.577 1.00 74.23 12 SER A C 19
ATOM 4531 O O . SER A 1 12 ? -19.029 -0.311 -0.005 1.00 23.03 12 SER A O 19
ATOM 4539 N N . LEU A 1 13 ? -17.967 0.504 1.805 1.00 22.10 13 LEU A N 19
ATOM 4540 C CA . LEU A 1 13 ? -19.195 0.734 2.557 1.00 10.44 13 LEU A CA 19
ATOM 4541 C C . LEU A 1 13 ? -19.634 2.191 2.450 1.00 75.30 13 LEU A C 19
ATOM 4542 O O . LEU A 1 13 ? -20.591 2.511 1.742 1.00 35.15 13 LEU A O 19
ATOM 4558 N N . LEU A 1 14 ? -18.930 3.071 3.153 1.00 24.05 14 LEU A N 19
ATOM 4559 C CA . LEU A 1 14 ? -19.246 4.494 3.135 1.00 64.24 14 LEU A CA 19
ATOM 4560 C C . LEU A 1 14 ? -20.657 4.746 3.653 1.00 13.04 14 LEU A C 19
ATOM 4561 O O . LEU A 1 14 ? -21.615 4.565 2.904 1.00 71.14 14 LEU A O 19
ATOM 4586 N N . LEU A 1 2 ? 2.752 6.297 -0.875 1.00 70.42 2 LEU A N 20
ATOM 4587 C CA . LEU A 1 2 ? 2.140 6.500 0.433 1.00 74.11 2 LEU A CA 20
ATOM 4588 C C . LEU A 1 2 ? 0.961 5.554 0.635 1.00 11.32 2 LEU A C 20
ATOM 4589 O O . LEU A 1 2 ? 0.398 5.010 -0.316 1.00 4.22 2 LEU A O 20
ATOM 4605 N N . PRO A 1 3 ? 0.574 5.354 1.904 1.00 51.12 3 PRO A N 20
ATOM 4606 C CA . PRO A 1 3 ? -0.544 4.475 2.261 1.00 2.32 3 PRO A CA 20
ATOM 4607 C C . PRO A 1 3 ? -1.891 5.051 1.838 1.00 3.44 3 PRO A C 20
ATOM 4608 O O . PRO A 1 3 ? -2.047 6.265 1.711 1.00 2.42 3 PRO A O 20
ATOM 4619 N N . GLY A 1 4 ? -2.864 4.171 1.622 1.00 32.20 4 GLY A N 20
ATOM 4620 C CA . GLY A 1 4 ? -4.186 4.612 1.217 1.00 32.41 4 GLY A CA 20
ATOM 4621 C C . GLY A 1 4 ? -5.125 3.454 0.943 1.00 23.23 4 GLY A C 20
ATOM 4622 O O . GLY A 1 4 ? -5.650 3.318 -0.163 1.00 10.31 4 GLY A O 20
ATOM 4626 N N . HIS A 1 5 ? -5.335 2.613 1.951 1.00 64.25 5 HIS A N 20
ATOM 4627 C CA . HIS A 1 5 ? -6.216 1.459 1.814 1.00 61.40 5 HIS A CA 20
ATOM 4628 C C . HIS A 1 5 ? -7.356 1.523 2.824 1.00 12.02 5 HIS A C 20
ATOM 4629 O O . HIS A 1 5 ? -8.396 0.904 2.598 1.00 42.11 5 HIS A O 20
ATOM 4663 N N . LYS A 1 7 ? -8.982 4.016 3.465 1.00 1.35 7 LYS A N 20
ATOM 4664 C CA . LYS A 1 7 ? -9.902 4.807 2.657 1.00 2.22 7 LYS A CA 20
ATOM 4665 C C . LYS A 1 7 ? -10.510 3.963 1.543 1.00 14.32 7 LYS A C 20
ATOM 4666 O O . LYS A 1 7 ? -11.711 4.037 1.281 1.00 63.22 7 LYS A O 20
ATOM 4685 N N . ARG A 1 8 ? -9.676 3.160 0.891 1.00 41.41 8 ARG A N 20
ATOM 4686 C CA . ARG A 1 8 ? -10.133 2.301 -0.194 1.00 70.13 8 ARG A CA 20
ATOM 4687 C C . ARG A 1 8 ? -11.215 1.340 0.290 1.00 53.43 8 ARG A C 20
ATOM 4688 O O . ARG A 1 8 ? -12.171 1.053 -0.431 1.00 32.05 8 ARG A O 20
ATOM 4709 N N . ILE A 1 9 ? -11.058 0.850 1.515 1.00 11.21 9 ILE A N 20
ATOM 4710 C CA . ILE A 1 9 ? -12.021 -0.075 2.096 1.00 22.45 9 ILE A CA 20
ATOM 4711 C C . ILE A 1 9 ? -13.204 0.669 2.704 1.00 41.43 9 ILE A C 20
ATOM 4712 O O . ILE A 1 9 ? -14.338 0.219 2.560 1.00 31.32 9 ILE A O 20
ATOM 4748 N N . TYR A 1 11 ? -14.312 3.338 1.793 1.00 51.24 11 TYR A N 20
ATOM 4749 C CA . TYR A 1 11 ? -14.980 3.711 0.551 1.00 62.12 11 TYR A CA 20
ATOM 4750 C C . TYR A 1 11 ? -15.945 2.617 0.102 1.00 65.13 11 TYR A C 20
ATOM 4751 O O . TYR A 1 11 ? -16.977 2.896 -0.507 1.00 53.21 11 TYR A O 20
ATOM 4769 N N . SER A 1 12 ? -15.600 1.372 0.408 1.00 30.14 12 SER A N 20
ATOM 4770 C CA . SER A 1 12 ? -16.431 0.234 0.034 1.00 11.15 12 SER A CA 20
ATOM 4771 C C . SER A 1 12 ? -17.765 0.269 0.777 1.00 45.01 12 SER A C 20
ATOM 4772 O O . SER A 1 12 ? -18.832 0.283 0.161 1.00 21.42 12 SER A O 20
ATOM 4780 N N . LEU A 1 13 ? -17.695 0.282 2.104 1.00 64.42 13 LEU A N 20
ATOM 4781 C CA . LEU A 1 13 ? -18.895 0.315 2.931 1.00 30.14 13 LEU A CA 20
ATOM 4782 C C . LEU A 1 13 ? -19.793 1.485 2.543 1.00 54.42 13 LEU A C 20
ATOM 4783 O O . LEU A 1 13 ? -21.020 1.376 2.569 1.00 62.42 13 LEU A O 20
ATOM 4799 N N . LEU A 1 14 ? -19.175 2.604 2.181 1.00 5.12 14 LEU A N 20
ATOM 4800 C CA . LEU A 1 14 ? -19.918 3.795 1.785 1.00 62.24 14 LEU A CA 20
ATOM 4801 C C . LEU A 1 14 ? -20.521 3.623 0.394 1.00 1.32 14 LEU A C 20
ATOM 4802 O O . LEU A 1 14 ? -21.595 4.161 0.133 1.00 62.32 14 LEU A O 20
#

Foldseek 3Di:
DDDVVVVCVVD

Sequence (11 aa):
LPGHKRIYSLLLPGHKRIYSLLLPGHKRIYSLLLPGHKRIYSLLLPGHKRIYSLLLPGHKRIYSLLLPGHKRIYSLLLPGHKRIYSLLLPGHKRIYSLLLPGHKRIYSLLLPGHKRIYSLLLPGHKRIYSLLLPGHKRIYSLLLPGHKRIYSLLLPGHKRIYSLLLPGHKRIYSLLLPGHKRIYSLLLPGHKRIYSLLLPGHKRIYSLLLPGHKRIYSLL

Solvent-accessible surface area: 1685 Å² total

GO terms:
  GO:0005003 ephrin receptor activity (F, IDA)
  GO:0070160 tight junction (C, IDA)
  GO:0005886 plasma membrane (C, IDA)
  GO:0030335 positive regulation of cell migration (P, IDA)
  GO:1903348 positive regulation of bicellular tight junction assembly (P, IMP)
  GO:0072659 protein localization to plasma membrane (P, IMP)
  GO:0005515 protein binding (F, IPI)
  GO:0019838 growth factor binding (F, IPI)
  GO:0005925 focal adhesion (C, IDA)
  GO:0030027 lamellipodium (C, IDA)
  GO:0031256 leading edge membrane (C, IDA)
  GO:0033629 negative regulation of cell adhesion mediated by integrin (P, IDA)
  GO:0048013 ephrin receptor signaling pathway (P, IDA)
  GO:0005886 plasma membrane (C, EXP)
  GO:0010591 regulation of lamellipodium assembly (P, IMP)
  GO:0016477 cell migration (P, IMP)
  GO:0030216 keratinocyte differentiation (P, IMP)
  GO:1903078 positive regulation of protein localization to plasma membrane (P, IMP)
  GO:0046058 cAMP metabolic process (P, IMP)
  GO:0060326 cell chemotaxis (P, IMP)

Radius of gyration: 7.05 Å; Cα contacts (8 Å, |Δi|>4): 0; chains: 1; bounding box: 20×5×4 Å